Protein AF-A0A8T3XP63-F1 (afdb_monomer)

pLDDT: mean 72.78, std 18.14, range [30.72, 94.31]

Mean predicted aligned error: 15.35 Å

Foldseek 3Di:
DDDPPQDLVNLLVVLLVCLLVVVLVVSVVSLVVSVVVCVVDPDPPVCPLSNVLSVLLNVLVVLLVVLVVCLVVVVLVVNVVSLVVSVVSLVVSVVSDPRPVSNVVSVVSSVLSVLSSQLVVLVVQLVVLLVVLVVCLVVLVLVVSVVSLVPRNVVSLVSNVVSDDPVVNVVSVVVSVVSVVSSVVSVVVVVVVVVVVVVVVVVCVVVVVVVVVDDDDDDDDPPDDDPDDPPLVVVLVVCVVVVVVVVSVVSVVVVVVVVD

Structure (mmCIF, N/CA/C/O backbone):
data_AF-A0A8T3XP63-F1
#
_entry.id   AF-A0A8T3XP63-F1
#
loop_
_atom_site.group_PDB
_atom_site.id
_atom_site.type_symbol
_atom_site.label_atom_id
_atom_site.label_alt_id
_atom_site.label_comp_id
_atom_site.label_asym_id
_atom_site.label_entity_id
_atom_site.label_seq_id
_atom_site.pdbx_PDB_ins_code
_atom_site.Cartn_x
_atom_site.Cartn_y
_atom_site.Cartn_z
_atom_site.occupancy
_atom_site.B_iso_or_equiv
_atom_site.auth_seq_id
_atom_site.auth_comp_id
_atom_site.auth_asym_id
_atom_site.auth_atom_id
_atom_site.pdbx_PDB_model_num
ATOM 1 N N . MET A 1 1 ? 21.736 17.088 -28.139 1.00 46.00 1 MET A N 1
ATOM 2 C CA . MET A 1 1 ? 21.192 16.693 -29.455 1.00 46.00 1 MET A CA 1
ATOM 3 C C . MET A 1 1 ? 21.858 15.379 -29.808 1.00 46.00 1 MET A C 1
ATOM 5 O O . MET A 1 1 ? 23.069 15.313 -29.649 1.00 46.00 1 MET A O 1
ATOM 9 N N . LEU A 1 2 ? 21.089 14.341 -30.143 1.00 48.47 2 LEU A N 1
ATOM 10 C CA . LEU A 1 2 ? 21.651 13.072 -30.616 1.00 48.47 2 LEU A CA 1
ATOM 11 C C . LEU A 1 2 ? 22.091 13.266 -32.066 1.00 48.47 2 LEU A C 1
ATOM 13 O O . LEU A 1 2 ? 21.352 13.875 -32.838 1.00 48.47 2 LEU A O 1
ATOM 17 N N . ASP A 1 3 ? 23.301 12.822 -32.382 1.00 44.38 3 ASP A N 1
ATOM 18 C CA . ASP A 1 3 ? 23.859 12.870 -33.730 1.00 44.38 3 ASP A CA 1
ATOM 19 C C . ASP A 1 3 ? 23.027 11.946 -34.635 1.00 44.38 3 ASP A C 1
ATOM 21 O O . ASP A 1 3 ? 22.687 10.833 -34.229 1.00 44.38 3 ASP A O 1
ATOM 25 N N . GLU A 1 4 ? 22.669 12.382 -35.846 1.00 48.19 4 GLU A N 1
ATOM 26 C CA . GLU A 1 4 ? 21.793 11.621 -36.763 1.00 48.19 4 GLU A CA 1
ATOM 27 C C . GLU A 1 4 ? 22.414 10.283 -37.223 1.00 48.19 4 GLU A C 1
ATOM 29 O O . GLU A 1 4 ? 21.751 9.480 -37.878 1.00 48.19 4 GLU A O 1
ATOM 34 N N . ASN A 1 5 ? 23.665 10.022 -36.829 1.00 50.56 5 ASN A N 1
ATOM 35 C CA . ASN A 1 5 ? 24.433 8.818 -37.127 1.00 50.56 5 ASN A CA 1
ATOM 36 C C . ASN A 1 5 ? 24.503 7.789 -35.984 1.00 50.56 5 ASN A C 1
ATOM 38 O O . ASN A 1 5 ? 25.091 6.730 -36.193 1.00 50.56 5 ASN A O 1
ATOM 42 N N . THR A 1 6 ? 23.950 8.051 -34.789 1.00 60.25 6 THR A N 1
ATOM 43 C CA . THR A 1 6 ? 23.962 7.034 -33.720 1.00 60.25 6 THR A CA 1
ATOM 44 C C . THR A 1 6 ? 23.037 5.877 -34.096 1.00 60.25 6 THR A C 1
ATOM 46 O O . THR A 1 6 ? 21.825 6.047 -34.243 1.00 60.25 6 THR A O 1
ATOM 49 N N . SER A 1 7 ? 23.607 4.686 -34.256 1.00 74.38 7 SER A N 1
ATOM 50 C CA . SER A 1 7 ? 22.852 3.497 -34.643 1.00 74.38 7 SER A CA 1
ATOM 51 C C . SER A 1 7 ? 21.892 3.063 -33.526 1.00 74.38 7 SER A C 1
ATOM 53 O O . SER A 1 7 ? 22.153 3.249 -32.336 1.00 74.38 7 SER A O 1
ATOM 55 N N . VAL A 1 8 ? 20.774 2.426 -33.893 1.00 74.50 8 VAL A N 1
ATOM 56 C CA . VAL A 1 8 ? 19.809 1.841 -32.934 1.00 74.50 8 VAL A CA 1
ATOM 57 C C . VAL A 1 8 ? 20.505 0.914 -31.937 1.00 74.50 8 VAL A C 1
ATOM 59 O O . VAL A 1 8 ? 20.138 0.876 -30.765 1.00 74.50 8 VAL A O 1
ATOM 62 N N . ASN A 1 9 ? 21.544 0.219 -32.396 1.00 77.62 9 ASN A N 1
ATOM 63 C CA . ASN A 1 9 ? 22.350 -0.693 -31.597 1.00 77.62 9 ASN A CA 1
ATOM 64 C C . ASN A 1 9 ? 23.097 0.053 -30.483 1.00 77.62 9 ASN A C 1
ATOM 66 O O . ASN A 1 9 ? 23.028 -0.348 -29.324 1.00 77.62 9 ASN A O 1
ATOM 70 N N . GLU A 1 10 ? 23.752 1.171 -30.806 1.00 81.94 10 GLU A N 1
ATOM 71 C CA . GLU A 1 10 ? 24.454 2.005 -29.822 1.00 81.94 10 GLU A CA 1
ATOM 72 C C . GLU A 1 10 ? 23.487 2.594 -28.792 1.00 81.94 10 GLU A C 1
ATOM 74 O O . GLU A 1 10 ? 23.786 2.604 -27.599 1.00 81.94 10 GLU A O 1
ATOM 79 N N . LEU A 1 11 ? 22.295 3.017 -29.223 1.00 83.56 11 LEU A N 1
ATOM 80 C CA . LEU A 1 11 ? 21.261 3.530 -28.319 1.00 83.56 11 LEU A CA 1
ATOM 81 C C . LEU A 1 11 ? 20.690 2.439 -27.410 1.00 83.56 11 LEU A C 1
ATOM 83 O O . LEU A 1 11 ? 20.452 2.684 -26.224 1.00 83.56 11 LEU A O 1
ATOM 87 N N . LEU A 1 12 ? 20.487 1.228 -27.931 1.00 83.94 12 LEU A N 1
ATOM 88 C CA . LEU A 1 12 ? 20.016 0.094 -27.142 1.00 83.94 12 LEU A CA 1
ATOM 89 C C . LEU A 1 12 ? 21.066 -0.347 -26.111 1.00 83.94 12 LEU A C 1
ATOM 91 O O . LEU A 1 12 ? 20.728 -0.606 -24.956 1.00 83.94 12 LEU A O 1
ATOM 95 N N . MET A 1 13 ? 22.346 -0.359 -26.487 1.00 85.69 13 MET A N 1
ATOM 96 C CA . MET A 1 13 ? 23.447 -0.629 -25.558 1.00 85.69 13 MET A CA 1
ATOM 97 C C . MET A 1 13 ? 23.569 0.454 -24.481 1.00 85.69 13 MET A C 1
ATOM 99 O O . MET A 1 13 ? 23.636 0.138 -23.292 1.00 85.69 13 MET A O 1
ATOM 103 N N . LEU A 1 14 ? 23.552 1.731 -24.877 1.00 87.25 14 LEU A N 1
ATOM 104 C CA . LEU A 1 14 ? 23.626 2.867 -23.956 1.00 87.25 14 LEU A CA 1
ATOM 105 C C . LEU A 1 14 ? 22.470 2.835 -22.948 1.00 87.25 14 LEU A C 1
ATOM 107 O O . LEU A 1 14 ? 22.689 2.933 -21.742 1.00 87.25 14 LEU A O 1
ATOM 111 N N . SER A 1 15 ? 21.240 2.663 -23.433 1.00 85.94 15 SER A N 1
ATOM 112 C CA . SER A 1 15 ? 20.048 2.613 -22.584 1.00 85.94 15 SER A CA 1
ATOM 113 C C . SER A 1 15 ? 20.050 1.406 -21.646 1.00 85.94 15 SER A C 1
ATOM 115 O O . SER A 1 15 ? 19.691 1.550 -20.478 1.00 85.94 15 SER A O 1
ATOM 117 N N . THR A 1 16 ? 20.546 0.252 -22.093 1.00 83.94 16 THR A N 1
ATOM 118 C CA . THR A 1 16 ? 20.723 -0.929 -21.236 1.00 83.94 16 THR A CA 1
ATOM 119 C C . THR A 1 16 ? 21.718 -0.666 -20.103 1.00 83.94 16 THR A C 1
ATOM 121 O O . THR A 1 16 ? 21.430 -0.997 -18.953 1.00 83.94 16 THR A O 1
ATOM 124 N N . ASN A 1 17 ? 22.849 -0.013 -20.383 1.00 86.25 17 ASN A N 1
ATOM 125 C CA . ASN A 1 17 ? 23.819 0.361 -19.348 1.00 86.25 17 ASN A CA 1
ATOM 126 C C . ASN A 1 17 ? 23.221 1.359 -18.345 1.00 86.25 17 ASN A C 1
ATOM 128 O O . ASN A 1 17 ? 23.393 1.206 -17.138 1.00 86.25 17 ASN A O 1
ATOM 132 N N . LEU A 1 18 ? 22.438 2.333 -18.821 1.00 89.69 18 LEU A N 1
ATOM 133 C CA . LEU A 1 18 ? 21.724 3.263 -17.942 1.00 89.69 18 LEU A CA 1
ATOM 134 C C . LEU A 1 18 ? 20.748 2.532 -17.003 1.00 89.69 18 LEU A C 1
ATOM 136 O O . LEU A 1 18 ? 20.680 2.878 -15.824 1.00 89.69 18 LEU A O 1
ATOM 140 N N . ILE A 1 19 ? 20.042 1.497 -17.477 1.00 86.62 19 ILE A N 1
ATOM 141 C CA . ILE A 1 19 ? 19.203 0.636 -16.622 1.00 86.62 19 ILE A CA 1
ATOM 142 C C . ILE A 1 19 ? 20.045 -0.096 -15.572 1.00 86.62 19 ILE A C 1
ATOM 144 O O . ILE A 1 19 ? 19.672 -0.113 -14.396 1.00 86.62 19 ILE A O 1
ATOM 148 N N . GLN A 1 20 ? 21.177 -0.684 -15.971 1.00 82.81 20 GLN A N 1
ATOM 149 C CA . GLN A 1 20 ? 22.079 -1.383 -15.049 1.00 82.81 20 GLN A CA 1
ATOM 150 C C . GLN A 1 20 ? 22.608 -0.459 -13.950 1.00 82.81 20 GLN A C 1
ATOM 152 O O . GLN A 1 20 ? 22.758 -0.891 -12.807 1.00 82.81 20 GLN A O 1
ATOM 157 N N . ASP A 1 21 ? 22.823 0.815 -14.271 1.00 85.62 21 ASP A N 1
ATOM 158 C CA . ASP A 1 21 ? 23.273 1.840 -13.333 1.00 85.62 21 ASP A CA 1
ATOM 159 C C . ASP A 1 21 ? 22.157 2.556 -12.570 1.00 85.62 21 ASP A C 1
ATOM 161 O O . ASP A 1 21 ? 22.441 3.453 -11.779 1.00 85.62 21 ASP A O 1
ATOM 165 N N . ALA A 1 22 ? 20.908 2.117 -12.732 1.00 83.62 22 ALA A N 1
ATOM 166 C CA . ALA A 1 22 ? 19.721 2.715 -12.125 1.00 83.62 22 ALA A CA 1
ATOM 167 C C . ALA A 1 22 ? 19.443 4.178 -12.535 1.00 83.62 22 ALA A C 1
ATOM 169 O O . ALA A 1 22 ? 18.739 4.909 -11.839 1.00 83.62 22 ALA A O 1
ATOM 170 N N . ASN A 1 23 ? 19.931 4.595 -13.706 1.00 88.81 23 ASN A N 1
ATOM 171 C CA . ASN A 1 23 ? 19.661 5.898 -14.317 1.00 88.81 23 ASN A CA 1
ATOM 172 C C . ASN A 1 23 ? 18.381 5.849 -15.177 1.00 88.81 23 ASN A C 1
ATOM 174 O O . ASN A 1 23 ? 18.411 6.077 -16.388 1.00 88.81 23 ASN A O 1
ATOM 178 N N . PHE A 1 24 ? 17.245 5.525 -14.551 1.00 86.81 24 PHE A N 1
ATOM 179 C CA . PHE A 1 24 ? 15.984 5.224 -15.248 1.00 86.81 24 PHE A CA 1
ATOM 180 C C . PHE A 1 24 ? 15.383 6.395 -16.020 1.00 86.81 24 PHE A C 1
ATOM 182 O O . PHE A 1 24 ? 14.845 6.181 -17.102 1.00 86.81 24 PHE A O 1
ATOM 189 N N . ASP A 1 25 ? 15.494 7.622 -15.514 1.00 84.88 25 ASP A N 1
ATOM 190 C CA . ASP A 1 25 ? 14.965 8.804 -16.205 1.00 84.88 25 ASP A CA 1
ATOM 191 C C . ASP A 1 25 ? 15.698 9.079 -17.516 1.00 84.88 25 ASP A C 1
ATOM 193 O O . ASP A 1 25 ? 15.084 9.399 -18.535 1.00 84.88 25 ASP A O 1
ATOM 197 N N . GLU A 1 26 ? 17.020 8.919 -17.504 1.00 86.25 26 GLU A N 1
ATOM 198 C CA . GLU A 1 26 ? 17.834 9.077 -18.702 1.00 86.25 26 GLU A CA 1
ATOM 199 C C . GLU A 1 26 ? 17.580 7.906 -19.659 1.00 86.25 26 GLU A C 1
ATOM 201 O O . GLU A 1 26 ? 17.356 8.125 -20.847 1.00 86.25 26 GLU A O 1
ATOM 206 N N . ALA A 1 27 ? 17.467 6.677 -19.143 1.00 87.81 27 ALA A N 1
ATOM 207 C CA . ALA A 1 27 ? 17.067 5.519 -19.938 1.00 87.81 27 ALA A CA 1
ATOM 208 C C . ALA A 1 27 ? 15.679 5.703 -20.586 1.00 87.81 27 ALA A C 1
ATOM 210 O O . ALA A 1 27 ? 15.507 5.359 -21.753 1.00 87.81 27 ALA A O 1
ATOM 211 N N . LEU A 1 28 ? 14.702 6.290 -19.888 1.00 87.31 28 LEU A N 1
ATOM 212 C CA . LEU A 1 28 ? 13.355 6.573 -20.400 1.00 87.31 28 LEU A CA 1
ATOM 213 C C . LEU A 1 28 ? 13.366 7.586 -21.556 1.00 87.31 28 LEU A C 1
ATOM 215 O O . LEU A 1 28 ? 12.541 7.490 -22.465 1.00 87.31 28 LEU A O 1
ATOM 219 N N . ARG A 1 29 ? 14.305 8.539 -21.580 1.00 86.00 29 ARG A N 1
ATOM 220 C CA . ARG A 1 29 ? 14.431 9.489 -22.702 1.00 86.00 29 ARG A CA 1
ATOM 221 C C . ARG A 1 29 ? 14.770 8.787 -24.013 1.00 86.00 29 ARG A C 1
ATOM 223 O O . ARG A 1 29 ? 14.228 9.155 -25.055 1.00 86.00 29 ARG A O 1
ATOM 230 N N . TYR A 1 30 ? 15.608 7.753 -23.956 1.00 84.44 30 TYR A N 1
ATOM 231 C CA . TYR A 1 30 ? 15.949 6.935 -25.121 1.00 84.44 30 TYR A CA 1
ATOM 232 C C . TYR A 1 30 ? 14.806 6.009 -25.553 1.00 84.44 30 TYR A C 1
ATOM 234 O O . TYR A 1 30 ? 14.716 5.670 -26.733 1.00 84.44 30 TYR A O 1
ATOM 242 N N . TYR A 1 31 ? 13.886 5.667 -24.645 1.00 83.75 31 TYR A N 1
ATOM 243 C CA . TYR A 1 31 ? 12.834 4.675 -24.890 1.00 83.75 31 TYR A CA 1
ATOM 244 C C . TYR A 1 31 ? 11.930 5.076 -26.050 1.00 83.75 31 TYR A C 1
ATOM 246 O O . TYR A 1 31 ? 11.740 4.308 -26.990 1.00 83.75 31 TYR A O 1
ATOM 254 N N . TYR A 1 32 ? 11.443 6.317 -26.036 1.00 79.31 32 TYR A N 1
ATOM 255 C CA . TYR A 1 32 ? 10.569 6.833 -27.089 1.00 79.31 32 TYR A CA 1
ATOM 256 C C . TYR A 1 32 ? 11.251 6.897 -28.455 1.00 79.31 32 TYR A C 1
ATOM 258 O O . TYR A 1 32 ? 10.595 6.724 -29.483 1.00 79.31 32 TYR A O 1
ATOM 266 N N . TYR A 1 33 ? 12.557 7.170 -28.478 1.00 79.44 33 TYR A N 1
ATOM 267 C CA . TYR A 1 33 ? 13.322 7.196 -29.717 1.00 79.44 33 TYR A CA 1
ATOM 268 C C . TYR A 1 33 ? 13.481 5.778 -30.271 1.00 79.44 33 TYR A C 1
ATOM 270 O O . TYR A 1 33 ? 13.105 5.525 -31.413 1.00 79.44 33 TYR A O 1
ATOM 278 N N . ILE A 1 34 ? 13.944 4.840 -29.440 1.00 82.06 34 ILE A N 1
ATOM 279 C CA . ILE A 1 34 ? 14.140 3.437 -29.822 1.00 82.06 34 ILE A CA 1
ATOM 280 C C . ILE A 1 34 ? 12.812 2.812 -30.265 1.00 82.06 34 ILE A C 1
ATOM 282 O O . ILE A 1 34 ? 12.775 2.155 -31.300 1.00 82.06 34 ILE A O 1
ATOM 286 N N . GLN A 1 35 ? 11.707 3.070 -29.556 1.00 80.12 35 GLN A N 1
ATOM 287 C CA . GLN A 1 35 ? 10.378 2.575 -29.923 1.00 80.12 35 GLN A CA 1
ATOM 288 C C . GLN A 1 35 ? 9.949 3.058 -31.317 1.00 80.12 35 GLN A C 1
ATOM 290 O O . GLN A 1 35 ? 9.567 2.247 -32.155 1.00 80.12 35 GLN A O 1
ATOM 295 N N . LYS A 1 36 ? 10.060 4.363 -31.600 1.00 76.88 36 LYS A N 1
ATOM 296 C CA . LYS A 1 36 ? 9.703 4.916 -32.919 1.00 76.88 36 LYS A CA 1
ATOM 297 C C . LYS A 1 36 ? 10.545 4.342 -34.050 1.00 76.88 36 LYS A C 1
ATOM 299 O O . LYS A 1 36 ? 10.066 4.254 -35.180 1.00 76.88 36 LYS A O 1
ATOM 304 N N . VAL A 1 37 ? 11.807 4.013 -33.776 1.00 74.50 37 VAL A N 1
ATOM 305 C CA . VAL A 1 37 ? 12.667 3.382 -34.775 1.00 74.50 37 VAL A CA 1
ATOM 306 C C . VAL A 1 37 ? 12.301 1.910 -34.950 1.00 74.50 37 VAL A C 1
ATOM 308 O O . VAL A 1 37 ? 12.192 1.477 -36.090 1.00 74.50 37 VAL A O 1
ATOM 311 N N . ALA A 1 38 ? 12.019 1.180 -33.869 1.00 72.38 38 ALA A N 1
ATOM 312 C CA . ALA A 1 38 ? 11.561 -0.213 -33.899 1.00 72.38 38 ALA A CA 1
ATOM 313 C C . ALA A 1 38 ? 10.222 -0.399 -34.638 1.00 72.38 38 ALA A C 1
ATOM 315 O O . ALA A 1 38 ? 9.991 -1.420 -35.276 1.00 72.38 38 ALA A O 1
ATOM 316 N N . GLU A 1 39 ? 9.335 0.598 -34.575 1.00 72.75 39 GLU A N 1
ATOM 317 C CA . GLU A 1 39 ? 8.069 0.608 -35.321 1.00 72.75 39 GLU A CA 1
ATOM 318 C C . GLU A 1 39 ? 8.274 0.774 -36.837 1.00 72.75 39 GLU A C 1
ATOM 320 O O . GLU A 1 39 ? 7.437 0.339 -37.626 1.00 72.75 39 GLU A O 1
ATOM 325 N N . LYS A 1 40 ? 9.371 1.419 -37.256 1.00 75.19 40 LYS A N 1
ATOM 326 C CA . LYS A 1 40 ? 9.671 1.713 -38.669 1.00 75.19 40 LYS A CA 1
ATOM 327 C C . LYS A 1 40 ? 10.652 0.730 -39.297 1.00 75.19 40 LYS A C 1
ATOM 329 O O . LYS A 1 40 ? 10.558 0.456 -40.488 1.00 75.19 40 LYS A O 1
ATOM 334 N N . ASN A 1 41 ? 11.589 0.231 -38.501 1.00 72.31 41 ASN A N 1
ATOM 335 C CA . ASN A 1 41 ? 12.657 -0.669 -38.895 1.00 72.31 41 ASN A CA 1
ATOM 336 C C . ASN A 1 41 ? 12.601 -1.893 -37.983 1.00 72.31 41 ASN A C 1
ATOM 338 O O . ASN A 1 41 ? 12.542 -1.747 -36.764 1.00 72.31 41 ASN A O 1
ATOM 342 N N . ALA A 1 42 ? 12.659 -3.092 -38.561 1.00 71.94 42 ALA A N 1
ATOM 343 C CA . ALA A 1 42 ? 12.760 -4.306 -37.762 1.00 71.94 42 ALA A CA 1
ATOM 344 C C . ALA A 1 42 ? 14.023 -4.244 -36.886 1.00 71.94 42 ALA A C 1
ATOM 346 O O . ALA A 1 42 ? 15.112 -3.945 -37.382 1.00 71.94 42 ALA A O 1
ATOM 347 N N . ILE A 1 43 ? 13.873 -4.518 -35.589 1.00 77.62 43 ILE A N 1
ATOM 348 C CA . ILE A 1 43 ? 15.027 -4.704 -34.709 1.00 77.62 43 ILE A CA 1
ATOM 349 C C . ILE A 1 43 ? 15.766 -5.970 -35.166 1.00 77.62 43 ILE A C 1
ATOM 351 O O . ILE A 1 43 ? 15.104 -6.987 -35.388 1.00 77.62 43 ILE A O 1
ATOM 355 N N . PRO A 1 44 ? 17.103 -5.924 -35.317 1.00 78.88 44 PRO A N 1
ATOM 356 C CA . PRO A 1 44 ? 17.899 -7.104 -35.633 1.00 78.88 44 PRO A CA 1
ATOM 357 C C . PRO A 1 44 ? 17.595 -8.268 -34.681 1.00 78.88 44 PRO A C 1
ATOM 359 O O . PRO A 1 44 ? 17.438 -8.064 -33.477 1.00 78.88 44 PRO A O 1
ATOM 362 N N . GLU A 1 45 ? 17.484 -9.484 -35.217 1.00 81.00 45 GLU A N 1
ATOM 363 C CA . GLU A 1 45 ? 17.030 -10.665 -34.466 1.00 81.00 45 GLU A CA 1
ATOM 364 C C . GLU A 1 45 ? 17.907 -10.960 -33.236 1.00 81.00 45 GLU A C 1
ATOM 366 O O . GLU A 1 45 ? 17.404 -11.332 -32.176 1.00 81.00 45 GLU A O 1
ATOM 371 N N . ASP A 1 46 ? 19.206 -10.681 -33.340 1.00 81.12 46 ASP A N 1
ATOM 372 C CA . ASP A 1 46 ? 20.206 -10.798 -32.276 1.00 81.12 46 ASP A CA 1
ATOM 373 C C . ASP A 1 46 ? 20.020 -9.790 -31.125 1.00 81.12 46 ASP A C 1
ATOM 375 O O . ASP A 1 46 ? 20.543 -9.998 -30.028 1.00 81.12 46 ASP A O 1
ATOM 379 N N . LEU A 1 47 ? 19.243 -8.724 -31.335 1.00 78.38 47 LEU A N 1
ATOM 380 C CA . LEU A 1 47 ? 19.004 -7.656 -30.359 1.00 78.38 47 LEU A CA 1
ATOM 381 C C . LEU A 1 47 ? 17.593 -7.656 -29.762 1.00 78.38 47 LEU A C 1
ATOM 383 O O . LEU A 1 47 ? 17.334 -6.893 -28.826 1.00 78.38 47 LEU A O 1
ATOM 387 N N . ILE A 1 48 ? 16.693 -8.520 -30.242 1.00 82.44 48 ILE A N 1
ATOM 388 C CA . ILE A 1 48 ? 15.298 -8.587 -29.774 1.00 82.44 48 ILE A CA 1
ATOM 389 C C . ILE A 1 48 ? 15.238 -8.772 -28.256 1.00 82.44 48 ILE A C 1
ATOM 391 O O . ILE A 1 48 ? 14.551 -8.018 -27.571 1.00 82.44 48 ILE A O 1
ATOM 395 N N . GLN A 1 49 ? 16.012 -9.712 -27.710 1.00 81.12 49 GLN A N 1
ATOM 396 C CA . GLN A 1 49 ? 15.997 -9.996 -26.275 1.00 81.12 49 GLN A CA 1
ATOM 397 C C . GLN A 1 49 ? 16.450 -8.789 -25.434 1.00 81.12 49 GLN A C 1
ATOM 399 O O . GLN A 1 49 ? 15.873 -8.514 -24.382 1.00 81.12 49 GLN A O 1
ATOM 404 N N . PHE A 1 50 ? 17.460 -8.042 -25.892 1.00 78.88 50 PHE A N 1
ATOM 405 C CA . PHE A 1 50 ? 17.922 -6.825 -25.215 1.00 78.88 50 PHE A CA 1
ATOM 406 C C . PHE A 1 50 ? 16.856 -5.730 -25.246 1.00 78.88 50 PHE A C 1
ATOM 408 O O . PHE A 1 50 ? 16.604 -5.089 -24.225 1.00 78.88 50 PHE A O 1
ATOM 415 N N . TYR A 1 51 ? 16.192 -5.556 -26.390 1.00 83.00 51 TYR A N 1
ATOM 416 C CA . TYR A 1 51 ? 15.100 -4.603 -26.543 1.00 83.00 51 TYR A CA 1
ATOM 417 C C . TYR A 1 51 ? 13.892 -4.940 -25.666 1.00 83.00 51 TYR A C 1
ATOM 419 O O . TYR A 1 51 ? 13.380 -4.056 -24.981 1.00 83.00 51 TYR A O 1
ATOM 427 N N . GLU A 1 52 ? 13.456 -6.200 -25.637 1.00 84.88 52 GLU A N 1
ATOM 428 C CA . GLU A 1 52 ? 12.341 -6.640 -24.793 1.00 84.88 52 GLU A CA 1
ATOM 429 C C . GLU A 1 52 ? 12.642 -6.420 -23.309 1.00 84.88 52 GLU A C 1
ATOM 431 O O . GLU A 1 52 ? 11.849 -5.807 -22.597 1.00 84.88 52 GLU A O 1
ATOM 436 N N . ASN A 1 53 ? 13.831 -6.823 -22.861 1.00 84.25 53 ASN A N 1
ATOM 437 C CA . ASN A 1 53 ? 14.290 -6.617 -21.490 1.00 84.25 53 ASN A CA 1
ATOM 438 C C . ASN A 1 53 ? 14.330 -5.134 -21.094 1.00 84.25 53 ASN A C 1
ATOM 440 O O . ASN A 1 53 ? 13.935 -4.761 -19.984 1.00 84.25 53 ASN A O 1
ATOM 444 N N . TYR A 1 54 ? 14.819 -4.283 -21.995 1.00 86.31 54 TYR A N 1
ATOM 445 C CA . TYR A 1 54 ? 14.846 -2.840 -21.806 1.00 86.31 54 TYR A CA 1
ATOM 446 C C . TYR A 1 54 ? 13.429 -2.255 -21.720 1.00 86.31 54 TYR A C 1
ATOM 448 O O . TYR A 1 54 ? 13.114 -1.555 -20.754 1.00 86.31 54 TYR A O 1
ATOM 456 N N . ARG A 1 55 ? 12.559 -2.589 -22.682 1.00 87.12 55 ARG A N 1
ATOM 457 C CA . ARG A 1 55 ? 11.153 -2.162 -22.715 1.00 87.12 55 ARG A CA 1
ATOM 458 C C . ARG A 1 55 ? 10.440 -2.531 -21.420 1.00 87.12 55 ARG A C 1
ATOM 460 O O . ARG A 1 55 ? 9.847 -1.662 -20.786 1.00 87.12 55 ARG A O 1
ATOM 467 N N . ASP A 1 56 ? 10.528 -3.789 -21.007 1.00 88.25 56 ASP A N 1
ATOM 468 C CA . ASP A 1 56 ? 9.818 -4.296 -19.834 1.00 88.25 56 ASP A CA 1
ATOM 469 C C . ASP A 1 56 ? 10.339 -3.641 -18.536 1.00 88.25 56 ASP A C 1
ATOM 471 O O . ASP A 1 56 ? 9.555 -3.300 -17.646 1.00 88.25 56 ASP A O 1
ATOM 475 N N . SER A 1 57 ? 11.647 -3.353 -18.456 1.00 88.38 57 SER A N 1
ATOM 476 C CA . SER A 1 57 ? 12.240 -2.591 -17.344 1.00 88.38 57 SER A CA 1
ATOM 477 C C . SER A 1 57 ? 11.692 -1.161 -17.265 1.00 88.38 57 SER A C 1
ATOM 479 O O . SER A 1 57 ? 11.360 -0.682 -16.179 1.00 88.38 57 SER A O 1
ATOM 481 N N . ILE A 1 58 ? 11.558 -0.478 -18.407 1.00 89.75 58 ILE A N 1
ATOM 482 C CA . ILE A 1 58 ? 10.992 0.876 -18.481 1.00 89.75 58 ILE A CA 1
ATOM 483 C C . ILE A 1 58 ? 9.496 0.882 -18.137 1.00 89.75 58 ILE A C 1
ATOM 485 O O . ILE A 1 58 ? 9.039 1.765 -17.410 1.00 89.75 58 ILE A O 1
ATOM 489 N N . VAL A 1 59 ? 8.732 -0.110 -18.599 1.00 90.00 59 VAL A N 1
ATOM 490 C CA . VAL A 1 59 ? 7.302 -0.246 -18.272 1.00 90.00 59 VAL A CA 1
ATOM 491 C C . VAL A 1 59 ? 7.095 -0.398 -16.764 1.00 90.00 59 VAL A C 1
ATOM 493 O O . VAL A 1 59 ? 6.252 0.291 -16.186 1.00 90.00 59 VAL A O 1
ATOM 496 N N . LEU A 1 60 ? 7.891 -1.242 -16.102 1.00 90.56 60 LEU A N 1
ATOM 497 C CA . LEU A 1 60 ? 7.845 -1.371 -14.645 1.00 90.56 60 LEU A CA 1
ATOM 498 C C . LEU A 1 60 ? 8.221 -0.068 -13.933 1.00 90.56 60 LEU A C 1
ATOM 500 O O . LEU A 1 60 ? 7.584 0.293 -12.940 1.00 90.56 60 LEU A O 1
ATOM 504 N N . TYR A 1 61 ? 9.232 0.650 -14.431 1.00 91.12 61 TYR A N 1
ATOM 505 C CA . TYR A 1 61 ? 9.633 1.943 -13.876 1.00 91.12 61 TYR A CA 1
ATOM 506 C C . TYR A 1 61 ? 8.476 2.946 -13.916 1.00 91.12 61 TYR A C 1
ATOM 508 O O . TYR A 1 61 ? 8.125 3.529 -12.889 1.00 91.12 61 TYR A O 1
ATOM 516 N N . LEU A 1 62 ? 7.820 3.078 -15.070 1.00 90.62 62 LEU A N 1
ATOM 517 C CA . LEU A 1 62 ? 6.650 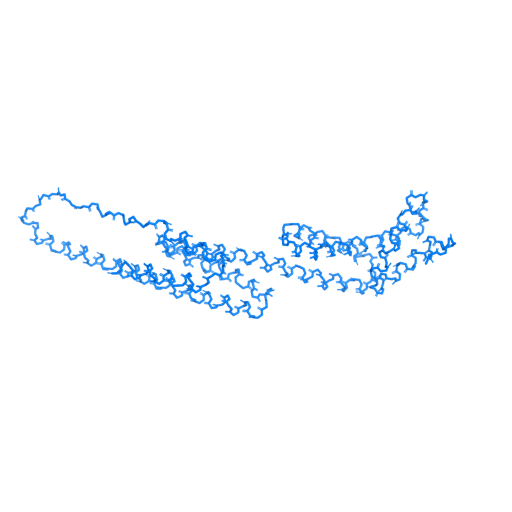3.939 -15.235 1.00 90.62 62 LEU A CA 1
ATOM 518 C C . LEU A 1 62 ? 5.502 3.536 -14.305 1.00 90.62 62 LEU A C 1
ATOM 520 O O . LEU A 1 62 ? 4.903 4.405 -13.678 1.00 90.62 62 LEU A O 1
ATOM 524 N N . ALA A 1 63 ? 5.235 2.238 -14.142 1.00 91.44 63 ALA A N 1
ATOM 525 C CA . ALA A 1 63 ? 4.198 1.766 -13.226 1.00 91.44 63 ALA A CA 1
ATOM 526 C C . ALA A 1 63 ? 4.474 2.162 -11.762 1.00 91.44 63 ALA A C 1
ATOM 528 O O . ALA A 1 63 ? 3.544 2.525 -11.035 1.00 91.44 63 ALA A O 1
ATOM 529 N N . ILE A 1 64 ? 5.739 2.151 -11.321 1.00 91.31 64 ILE A N 1
ATOM 530 C CA . ILE A 1 64 ? 6.122 2.677 -10.001 1.00 91.31 64 ILE A CA 1
ATOM 531 C C . ILE A 1 64 ? 5.862 4.185 -9.909 1.00 91.31 64 ILE A C 1
ATOM 533 O O . ILE A 1 64 ? 5.287 4.639 -8.917 1.00 91.31 64 ILE A O 1
ATOM 537 N N . GLN A 1 65 ? 6.236 4.959 -10.930 1.00 91.75 65 GLN A N 1
ATOM 538 C CA . GLN A 1 65 ? 5.983 6.405 -10.951 1.00 91.75 65 GLN A CA 1
ATOM 539 C C . GLN A 1 65 ? 4.483 6.723 -10.907 1.00 91.75 65 GLN A C 1
ATOM 541 O O . GLN A 1 65 ? 4.044 7.581 -10.139 1.00 91.75 65 GLN A O 1
ATOM 546 N N . GLU A 1 66 ? 3.668 5.979 -11.655 1.00 91.44 66 GLU A N 1
ATOM 547 C CA . GLU A 1 66 ? 2.210 6.077 -11.599 1.00 91.44 66 GLU A CA 1
ATOM 548 C C . GLU A 1 66 ? 1.682 5.800 -10.188 1.00 91.44 66 GLU A C 1
ATOM 550 O O . GLU A 1 66 ? 0.837 6.547 -9.697 1.00 91.44 66 GLU A O 1
ATOM 555 N N . CYS A 1 67 ? 2.208 4.790 -9.489 1.00 92.69 67 CYS A N 1
ATOM 556 C CA . CYS A 1 67 ? 1.810 4.508 -8.110 1.00 92.69 67 CYS A CA 1
ATOM 557 C C . CYS A 1 67 ? 2.065 5.695 -7.169 1.00 92.69 67 CYS A C 1
ATOM 559 O O . CYS A 1 67 ? 1.211 5.988 -6.332 1.00 92.69 67 CYS A O 1
ATOM 561 N N . PHE A 1 68 ? 3.184 6.414 -7.313 1.00 89.88 68 PHE A N 1
ATOM 562 C CA . PHE A 1 68 ? 3.429 7.632 -6.529 1.00 89.88 68 PHE A CA 1
ATOM 563 C C . PHE A 1 68 ? 2.380 8.714 -6.810 1.00 89.88 68 PHE A C 1
ATOM 565 O O . PHE A 1 68 ? 1.858 9.330 -5.877 1.00 89.88 68 PHE A O 1
ATOM 572 N N . VAL A 1 69 ? 1.989 8.898 -8.073 1.00 89.19 69 VAL A N 1
ATOM 573 C CA . VAL A 1 69 ? 0.900 9.818 -8.439 1.00 89.19 69 VAL A CA 1
ATOM 574 C C . VAL A 1 69 ? -0.434 9.376 -7.823 1.00 89.19 69 VAL A C 1
ATOM 576 O O . VAL A 1 69 ? -1.156 10.205 -7.266 1.00 89.19 69 VAL A O 1
ATOM 579 N N . LEU A 1 70 ? -0.759 8.081 -7.869 1.00 89.50 70 LEU A N 1
ATOM 580 C CA . LEU A 1 70 ? -1.993 7.525 -7.297 1.00 89.50 70 LEU A CA 1
ATOM 581 C C . LEU A 1 70 ? -2.045 7.675 -5.771 1.00 89.50 70 LEU A C 1
ATOM 583 O O . LEU A 1 70 ? -3.107 7.966 -5.216 1.00 89.50 70 LEU A O 1
ATOM 587 N N . VAL A 1 71 ? -0.901 7.543 -5.092 1.00 84.25 71 VAL A N 1
ATOM 588 C CA . VAL A 1 71 ? -0.763 7.842 -3.660 1.00 84.25 71 VAL A CA 1
ATOM 589 C C . VAL A 1 71 ? -1.138 9.297 -3.374 1.00 84.25 71 VAL A C 1
ATOM 591 O O . VAL A 1 71 ? -1.936 9.548 -2.473 1.00 84.25 71 VAL A O 1
ATOM 594 N N . HIS A 1 72 ? -0.639 10.253 -4.165 1.00 84.94 72 HIS A N 1
ATOM 595 C CA . HIS A 1 72 ? -0.980 11.671 -4.002 1.00 84.94 72 HIS A CA 1
ATOM 596 C C . HIS A 1 72 ? -2.455 11.978 -4.282 1.00 84.94 72 HIS A C 1
ATOM 598 O O . HIS A 1 72 ? -3.041 12.827 -3.611 1.00 84.94 72 HIS A O 1
ATOM 604 N N . LYS A 1 73 ? -3.068 11.274 -5.238 1.00 85.75 73 LYS A N 1
ATOM 605 C CA . LYS A 1 73 ? -4.499 11.400 -5.557 1.00 85.75 73 LYS A CA 1
ATOM 606 C C . LYS A 1 73 ? -5.416 10.622 -4.611 1.00 85.75 73 LYS A C 1
ATOM 608 O O . LYS A 1 73 ? -6.631 10.785 -4.676 1.00 85.75 73 LYS A O 1
ATOM 613 N N . ASN A 1 74 ? -4.852 9.800 -3.723 1.00 83.56 74 ASN A N 1
ATOM 614 C CA . ASN A 1 74 ? -5.582 8.901 -2.830 1.00 83.56 74 ASN A CA 1
ATOM 615 C C . ASN A 1 74 ? -6.500 7.895 -3.572 1.00 83.56 74 ASN A C 1
ATOM 617 O O . ASN A 1 74 ? -7.548 7.492 -3.065 1.00 83.56 74 ASN A O 1
ATOM 621 N N . GLU A 1 75 ? -6.100 7.458 -4.770 1.00 89.25 75 GLU A N 1
ATOM 622 C CA . GLU A 1 75 ? -6.847 6.510 -5.612 1.00 89.25 75 GLU A CA 1
ATOM 623 C C . GLU A 1 75 ? -6.473 5.058 -5.258 1.00 89.25 75 GLU A C 1
ATOM 625 O O . GLU A 1 75 ? -5.732 4.383 -5.970 1.00 89.25 75 GLU A O 1
ATOM 630 N N . MET A 1 76 ? -6.951 4.577 -4.104 1.00 89.69 76 MET A N 1
ATOM 631 C CA . MET A 1 76 ? -6.502 3.302 -3.513 1.00 89.69 76 MET A CA 1
ATOM 632 C C . MET A 1 76 ? -6.841 2.051 -4.334 1.00 89.69 76 MET A C 1
ATOM 634 O O . MET A 1 76 ? -6.068 1.093 -4.299 1.00 89.69 76 MET A O 1
ATOM 638 N N . ASP A 1 77 ? -7.960 2.044 -5.060 1.00 92.25 77 ASP A N 1
ATOM 639 C CA . ASP A 1 77 ? -8.351 0.893 -5.885 1.00 92.25 77 ASP A CA 1
ATOM 640 C C . ASP A 1 77 ? -7.414 0.745 -7.094 1.00 92.25 77 ASP A C 1
ATOM 642 O O . ASP A 1 77 ? -6.860 -0.329 -7.319 1.00 92.25 77 ASP A O 1
ATOM 646 N N . LEU A 1 78 ? -7.122 1.852 -7.788 1.00 93.88 78 LEU A N 1
ATOM 647 C CA . LEU A 1 78 ? -6.150 1.879 -8.886 1.00 93.88 78 LEU A CA 1
ATOM 648 C C . LEU A 1 78 ? -4.729 1.578 -8.394 1.00 93.88 78 LEU A C 1
ATOM 650 O O . LEU A 1 78 ? -3.983 0.855 -9.052 1.00 93.88 78 LEU A O 1
ATOM 654 N N . LEU A 1 79 ? -4.353 2.089 -7.215 1.00 92.62 79 LEU A N 1
ATOM 655 C CA . LEU A 1 79 ? -3.055 1.785 -6.609 1.00 92.62 79 LEU A CA 1
ATOM 656 C C . LEU A 1 79 ? -2.901 0.280 -6.362 1.00 92.62 79 LEU A C 1
ATOM 658 O O . LEU A 1 79 ? -1.838 -0.275 -6.627 1.00 92.62 79 LEU A O 1
ATOM 662 N N . LYS A 1 80 ? -3.958 -0.392 -5.888 1.00 94.25 80 LYS A N 1
ATOM 663 C CA . LYS A 1 80 ? -3.955 -1.848 -5.708 1.00 94.25 80 LYS A CA 1
ATOM 664 C C . LYS A 1 80 ? -3.710 -2.565 -7.036 1.00 94.25 80 LYS A C 1
ATOM 666 O O . LYS A 1 80 ? -2.842 -3.428 -7.096 1.00 94.25 80 LYS A O 1
ATOM 671 N N . GLU A 1 81 ? -4.453 -2.210 -8.083 1.00 94.12 81 GLU A N 1
ATOM 672 C CA . GLU A 1 81 ? -4.314 -2.831 -9.407 1.00 94.12 81 GLU A CA 1
ATOM 673 C C . GLU A 1 81 ? -2.900 -2.661 -9.974 1.00 94.12 81 GLU A C 1
ATOM 675 O O . GLU A 1 81 ? -2.316 -3.614 -10.492 1.00 94.12 81 GLU A O 1
ATOM 680 N N . LYS A 1 82 ? -2.310 -1.471 -9.817 1.00 93.94 82 LYS A N 1
ATOM 681 C CA . LYS A 1 82 ? -0.942 -1.197 -10.271 1.00 93.94 82 LYS A CA 1
ATOM 682 C C . LYS A 1 82 ? 0.114 -1.943 -9.458 1.00 93.94 82 LYS A C 1
ATOM 684 O O . LYS A 1 82 ? 1.067 -2.451 -10.041 1.00 93.94 82 LYS A O 1
ATOM 689 N N . LEU 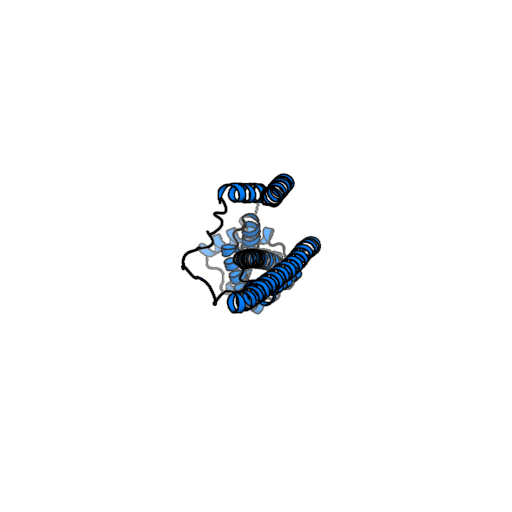A 1 83 ? -0.061 -2.069 -8.142 1.00 94.31 83 LEU A N 1
ATOM 690 C CA . LEU A 1 83 ? 0.819 -2.891 -7.306 1.00 94.31 83 LEU A CA 1
ATOM 691 C C . LEU A 1 83 ? 0.743 -4.375 -7.684 1.00 94.31 83 LEU A C 1
ATOM 693 O O . LEU A 1 83 ? 1.783 -5.025 -7.775 1.00 94.31 83 LEU A O 1
ATOM 697 N N . ASP A 1 84 ? -0.458 -4.896 -7.946 1.00 93.69 84 ASP A N 1
ATOM 698 C CA . ASP A 1 84 ? -0.645 -6.274 -8.406 1.00 93.69 84 ASP A CA 1
ATOM 699 C C . ASP A 1 84 ? 0.083 -6.491 -9.746 1.00 93.69 84 ASP A C 1
ATOM 701 O O . ASP A 1 84 ? 0.864 -7.435 -9.875 1.00 93.69 84 ASP A O 1
ATOM 705 N N . PHE A 1 85 ? -0.085 -5.574 -10.707 1.00 93.56 85 PHE A N 1
ATOM 706 C CA . PHE A 1 85 ? 0.652 -5.585 -11.977 1.00 93.56 85 PHE A CA 1
ATOM 707 C C . PHE A 1 85 ? 2.173 -5.621 -11.766 1.00 93.56 85 PHE A C 1
ATOM 709 O O . PHE A 1 85 ? 2.838 -6.524 -12.273 1.00 93.56 85 PHE A O 1
ATOM 716 N N . ILE A 1 86 ? 2.722 -4.699 -10.963 1.00 92.56 86 ILE A N 1
ATOM 717 C CA . ILE A 1 86 ? 4.164 -4.645 -10.675 1.00 92.56 86 ILE A CA 1
ATOM 718 C C . ILE A 1 86 ? 4.642 -5.968 -10.075 1.00 92.56 86 ILE A C 1
ATOM 720 O O . ILE A 1 86 ? 5.684 -6.476 -10.476 1.00 92.56 86 ILE A O 1
ATOM 724 N N . TYR A 1 87 ? 3.893 -6.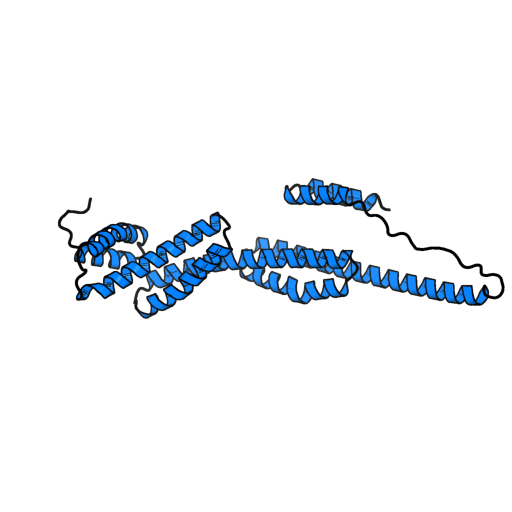549 -9.134 1.00 91.69 87 TYR A N 1
ATOM 725 C CA . TYR A 1 87 ? 4.262 -7.814 -8.501 1.00 91.69 87 TYR A CA 1
ATOM 726 C C . TYR A 1 87 ? 4.388 -8.963 -9.512 1.00 91.69 87 TYR A C 1
ATOM 728 O O . TYR A 1 87 ? 5.357 -9.728 -9.455 1.00 91.69 87 TYR A O 1
ATOM 736 N N . PHE A 1 88 ? 3.433 -9.077 -10.440 1.00 90.31 88 PHE A N 1
ATOM 737 C CA . PHE A 1 88 ? 3.455 -10.113 -11.473 1.00 90.31 88 PHE A CA 1
ATOM 738 C C . PHE A 1 88 ? 4.581 -9.890 -12.486 1.00 90.31 88 PHE A C 1
ATOM 740 O O . PHE A 1 88 ? 5.379 -10.802 -12.716 1.00 90.31 88 PHE A O 1
ATOM 747 N N . GLU A 1 89 ? 4.698 -8.681 -13.031 1.00 86.75 89 GLU A N 1
ATOM 748 C CA . GLU A 1 89 ? 5.687 -8.366 -14.066 1.00 86.75 89 GLU A CA 1
ATOM 749 C C . GLU A 1 89 ? 7.123 -8.440 -13.547 1.00 86.75 89 GLU A C 1
ATOM 751 O O . GLU A 1 89 ? 7.999 -9.027 -14.185 1.00 86.75 89 GLU A O 1
ATOM 756 N N . LYS A 1 90 ? 7.364 -7.948 -12.327 1.00 84.56 90 LYS A N 1
ATOM 757 C CA . LYS A 1 90 ? 8.666 -8.034 -11.658 1.00 84.56 90 LYS A CA 1
ATOM 758 C C . LYS A 1 90 ? 9.171 -9.478 -11.589 1.00 84.56 90 LYS A C 1
ATOM 760 O O . LYS A 1 90 ? 10.346 -9.739 -11.838 1.00 84.56 90 LYS A O 1
ATOM 765 N N . ARG A 1 91 ? 8.293 -10.431 -11.256 1.00 82.06 91 ARG A N 1
ATOM 766 C CA . ARG A 1 91 ? 8.656 -11.852 -11.145 1.00 82.06 91 ARG A CA 1
ATOM 767 C C . ARG A 1 91 ? 9.105 -12.424 -12.490 1.00 82.06 91 ARG A C 1
ATOM 769 O O . ARG A 1 91 ? 10.080 -13.173 -12.531 1.00 82.06 91 ARG A O 1
ATOM 776 N N . THR A 1 92 ? 8.409 -12.069 -13.566 1.00 81.81 92 THR A N 1
ATOM 777 C CA . THR A 1 92 ? 8.755 -12.490 -14.928 1.00 81.81 92 THR A CA 1
ATOM 778 C C . THR A 1 92 ? 10.085 -11.882 -15.355 1.00 81.81 92 THR A C 1
ATOM 780 O O . THR A 1 92 ? 10.995 -12.616 -15.746 1.00 81.81 92 THR A O 1
ATOM 783 N N . LEU A 1 93 ? 10.232 -10.565 -15.207 1.00 79.25 93 LEU A N 1
ATOM 784 C CA . LEU A 1 93 ? 11.414 -9.830 -15.640 1.00 79.25 93 LEU A CA 1
ATOM 785 C C . LEU A 1 93 ? 12.683 -10.295 -14.911 1.00 79.25 93 LEU A C 1
ATOM 787 O O . LEU A 1 93 ? 13.718 -10.532 -15.528 1.00 79.25 93 LEU A O 1
ATOM 791 N N . PHE A 1 94 ? 12.610 -10.492 -13.595 1.00 76.81 94 PHE A N 1
ATOM 792 C CA . PHE A 1 94 ? 13.800 -10.787 -12.789 1.00 76.81 94 PHE A CA 1
ATOM 793 C C . PHE A 1 94 ? 14.281 -12.226 -12.915 1.00 76.81 94 PHE A C 1
ATOM 795 O O . PHE A 1 94 ? 15.434 -12.512 -12.620 1.00 76.81 94 PHE A O 1
ATOM 802 N N . SER A 1 95 ? 13.434 -13.129 -13.410 1.00 73.38 95 SER A N 1
ATOM 803 C CA . SER A 1 95 ? 13.881 -14.470 -13.793 1.00 73.38 95 SER A CA 1
ATOM 804 C C . SER A 1 95 ? 14.796 -14.470 -15.026 1.00 73.38 95 SER A C 1
ATOM 806 O O . SER A 1 95 ? 15.474 -15.463 -15.279 1.00 73.38 95 SER A O 1
ATOM 808 N N . ARG A 1 96 ? 14.821 -13.366 -15.789 1.00 72.88 96 ARG A N 1
ATOM 809 C CA . ARG A 1 96 ? 15.512 -13.236 -17.083 1.00 72.88 96 ARG A CA 1
ATOM 810 C C . ARG A 1 96 ? 16.697 -12.267 -17.052 1.00 72.88 96 ARG A C 1
ATOM 812 O O . ARG A 1 96 ? 17.437 -12.200 -18.029 1.00 72.88 96 ARG A O 1
ATOM 819 N N . LEU A 1 97 ? 16.871 -11.514 -15.963 1.00 68.25 97 LEU A N 1
ATOM 820 C CA . LEU A 1 97 ? 17.840 -10.423 -15.857 1.00 68.25 97 LEU A CA 1
ATOM 821 C C . LEU A 1 97 ? 18.814 -10.622 -14.702 1.00 68.25 97 LEU A C 1
ATOM 823 O O . LEU A 1 97 ? 18.430 -11.060 -13.624 1.00 68.25 97 LEU A O 1
ATOM 827 N N . ASN A 1 98 ? 20.056 -10.180 -14.905 1.00 67.25 98 ASN A N 1
ATOM 828 C CA . ASN A 1 98 ? 21.081 -10.113 -13.864 1.00 67.25 98 ASN A CA 1
ATOM 829 C C . ASN A 1 98 ? 21.353 -8.650 -13.455 1.00 67.25 98 ASN A C 1
ATOM 831 O O . ASN A 1 98 ? 22.484 -8.176 -13.506 1.00 67.25 98 ASN A O 1
ATOM 835 N N . TYR A 1 99 ? 20.293 -7.889 -13.144 1.00 77.81 99 TYR A N 1
ATOM 836 C CA . TYR A 1 99 ? 20.365 -6.446 -12.850 1.00 77.81 99 TYR A CA 1
ATOM 837 C C . TYR A 1 99 ? 20.108 -6.156 -11.370 1.00 77.81 99 TYR A C 1
ATOM 839 O O . TYR A 1 99 ? 19.037 -5.689 -10.987 1.00 77.81 99 TYR A O 1
ATOM 847 N N . GLU A 1 100 ? 21.098 -6.403 -10.516 1.00 80.62 100 GLU A N 1
ATOM 848 C CA . GLU A 1 100 ? 20.945 -6.267 -9.060 1.00 80.62 100 GLU A CA 1
ATOM 849 C C . GLU A 1 100 ? 20.456 -4.877 -8.618 1.00 80.62 100 GLU A C 1
ATOM 851 O O . GLU A 1 100 ? 19.570 -4.776 -7.766 1.00 80.62 100 GLU A O 1
ATOM 856 N N . LYS A 1 101 ? 20.974 -3.795 -9.221 1.00 84.06 101 LYS A N 1
ATOM 857 C CA . LYS A 1 101 ? 20.550 -2.422 -8.888 1.00 84.06 101 LYS A CA 1
ATOM 858 C C . LYS A 1 101 ? 19.085 -2.163 -9.255 1.00 84.06 101 LYS A C 1
ATOM 860 O O . LYS A 1 101 ? 18.362 -1.564 -8.461 1.00 84.06 101 LYS A O 1
ATOM 865 N N . LEU A 1 102 ? 18.641 -2.650 -10.416 1.00 83.56 102 LEU A N 1
ATOM 866 C CA . LEU A 1 102 ? 17.248 -2.565 -10.866 1.00 83.56 102 LEU A CA 1
ATOM 867 C C . LEU A 1 102 ? 16.318 -3.300 -9.898 1.00 83.56 102 LEU A C 1
ATOM 869 O O . LEU A 1 102 ? 15.313 -2.750 -9.450 1.00 83.56 1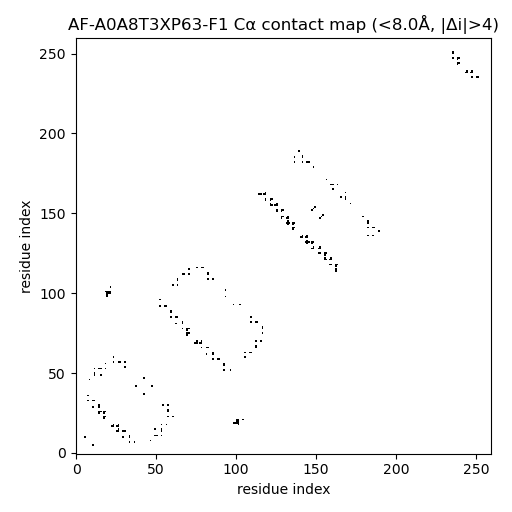02 LEU A O 1
ATOM 873 N N . ILE A 1 103 ? 16.692 -4.533 -9.547 1.00 86.25 103 ILE A N 1
ATOM 874 C CA . ILE A 1 103 ? 15.941 -5.382 -8.621 1.00 86.25 103 ILE A CA 1
ATOM 875 C C . ILE A 1 103 ? 15.771 -4.675 -7.282 1.00 86.25 103 ILE A C 1
ATOM 877 O O . ILE A 1 103 ? 14.647 -4.535 -6.798 1.00 86.25 103 ILE A O 1
ATOM 881 N N . LYS A 1 104 ? 16.877 -4.167 -6.731 1.00 87.94 104 LYS A N 1
ATOM 882 C CA . LYS A 1 104 ? 16.891 -3.432 -5.469 1.00 87.94 104 LYS A CA 1
ATOM 883 C C . LYS A 1 104 ? 16.006 -2.184 -5.517 1.00 87.94 104 LYS A C 1
ATOM 885 O O . LYS A 1 104 ? 15.193 -2.000 -4.615 1.00 87.94 104 LYS A O 1
ATOM 890 N N . TYR A 1 105 ? 16.118 -1.369 -6.569 1.00 88.50 105 TYR A N 1
ATOM 891 C CA . TYR A 1 105 ? 15.285 -0.177 -6.742 1.00 88.50 105 TYR A CA 1
ATOM 892 C C . TYR A 1 105 ? 13.794 -0.529 -6.719 1.00 88.50 105 TYR A C 1
ATOM 894 O O . TYR A 1 105 ? 13.030 0.040 -5.935 1.00 88.50 105 TYR A O 1
ATOM 902 N N . PHE A 1 106 ? 13.379 -1.502 -7.534 1.00 88.75 106 PHE A N 1
ATOM 903 C CA . PHE A 1 106 ? 11.983 -1.923 -7.592 1.00 88.75 106 PHE A CA 1
ATOM 904 C C . PHE A 1 106 ? 11.498 -2.496 -6.268 1.00 88.75 106 PHE A C 1
ATOM 906 O O . PHE A 1 106 ? 10.379 -2.198 -5.857 1.00 88.75 106 PHE A O 1
ATOM 913 N N . ASP A 1 107 ? 12.326 -3.286 -5.585 1.00 88.94 107 ASP A N 1
ATOM 914 C CA . ASP A 1 107 ? 11.993 -3.824 -4.274 1.00 88.94 107 ASP A CA 1
ATOM 915 C C . ASP A 1 107 ? 11.733 -2.725 -3.249 1.00 88.94 107 ASP A C 1
ATOM 917 O O . ASP A 1 107 ? 10.683 -2.729 -2.606 1.00 88.94 107 ASP A O 1
ATOM 921 N N . GLU A 1 108 ? 12.641 -1.766 -3.112 1.00 91.06 108 GLU A N 1
ATOM 922 C CA . GLU A 1 108 ? 12.510 -0.684 -2.136 1.00 91.06 108 GLU A CA 1
ATOM 923 C C . GLU A 1 108 ? 11.232 0.138 -2.369 1.00 91.06 108 GLU A C 1
ATOM 925 O O . GLU A 1 108 ? 10.440 0.347 -1.442 1.00 91.06 108 GLU A O 1
ATOM 930 N N . HIS A 1 109 ? 10.981 0.538 -3.617 1.00 91.00 109 HIS A N 1
ATOM 931 C CA . HIS A 1 109 ? 9.847 1.396 -3.959 1.00 91.00 109 HIS A CA 1
ATOM 932 C C . HIS A 1 109 ? 8.515 0.633 -3.900 1.00 91.00 109 HIS A C 1
ATOM 934 O O . HIS A 1 109 ? 7.539 1.146 -3.348 1.00 91.00 109 HIS A O 1
ATOM 940 N N . TYR A 1 110 ? 8.471 -0.617 -4.375 1.00 91.50 110 TYR A N 1
ATOM 941 C CA . TYR A 1 110 ? 7.284 -1.468 -4.261 1.00 91.50 110 TYR A CA 1
ATOM 942 C C . TYR A 1 110 ? 6.895 -1.700 -2.797 1.00 91.50 110 TYR A C 1
ATOM 944 O O . TYR A 1 110 ? 5.729 -1.540 -2.436 1.00 91.50 110 TYR A O 1
ATOM 952 N N . HIS A 1 111 ? 7.853 -2.040 -1.928 1.00 89.88 111 HIS A N 1
ATOM 953 C CA . HIS A 1 111 ? 7.564 -2.289 -0.514 1.00 89.88 111 HIS A CA 1
ATOM 954 C C . HIS A 1 111 ? 7.074 -1.033 0.206 1.00 89.88 111 HIS A C 1
ATOM 956 O O . HIS A 1 111 ? 6.166 -1.126 1.038 1.00 89.88 111 HIS A O 1
ATOM 962 N N . TYR A 1 112 ? 7.631 0.134 -0.126 1.00 90.44 112 TYR A N 1
ATOM 963 C CA . TYR A 1 112 ? 7.141 1.411 0.380 1.00 90.44 112 TYR A CA 1
ATOM 964 C C . TYR A 1 112 ? 5.676 1.652 -0.020 1.00 90.44 112 TYR A C 1
ATOM 966 O O . TYR A 1 112 ? 4.821 1.868 0.845 1.00 90.44 112 TYR A O 1
ATOM 974 N N . LEU A 1 113 ? 5.370 1.553 -1.317 1.00 91.56 113 LEU A N 1
ATOM 975 C CA . LEU A 1 113 ? 4.030 1.790 -1.862 1.00 91.56 113 LEU A CA 1
ATOM 976 C C . LEU A 1 113 ? 3.008 0.776 -1.331 1.00 91.56 113 LEU A C 1
ATOM 978 O O . LEU A 1 113 ? 1.907 1.151 -0.921 1.00 91.56 113 LEU A O 1
ATOM 982 N N . LEU A 1 114 ? 3.390 -0.501 -1.247 1.00 92.12 114 LEU A N 1
ATOM 983 C CA . LEU A 1 114 ? 2.579 -1.544 -0.629 1.00 92.12 114 LEU A CA 1
ATOM 984 C C . LEU A 1 114 ? 2.326 -1.235 0.849 1.00 92.12 114 LEU A C 1
ATOM 986 O O . LEU A 1 114 ? 1.197 -1.353 1.318 1.00 92.12 114 LEU A O 1
ATOM 990 N N . GLY A 1 115 ? 3.349 -0.808 1.591 1.00 87.50 115 GLY A N 1
ATOM 991 C CA . GLY A 1 115 ? 3.204 -0.389 2.983 1.00 87.50 115 GLY A CA 1
ATOM 992 C C . GLY A 1 115 ? 2.176 0.732 3.144 1.00 87.50 115 GLY A C 1
ATOM 993 O O . GLY A 1 115 ? 1.289 0.632 3.997 1.00 87.50 115 GLY A O 1
ATOM 994 N N . TYR A 1 116 ? 2.241 1.747 2.279 1.00 89.19 116 TYR A N 1
ATOM 995 C CA . TYR A 1 116 ? 1.286 2.855 2.246 1.00 89.19 116 TYR A CA 1
ATOM 996 C C . TYR A 1 116 ? -0.147 2.384 1.953 1.00 89.19 116 TYR A C 1
ATOM 998 O O . TYR A 1 116 ? -1.083 2.734 2.683 1.00 89.19 116 TYR A O 1
ATOM 1006 N N . TYR A 1 117 ? -0.325 1.562 0.915 1.00 92.19 117 TYR A N 1
ATOM 1007 C CA . TYR A 1 117 ? -1.622 0.990 0.556 1.00 92.19 117 TYR A CA 1
ATOM 1008 C C . TYR A 1 117 ? -2.208 0.170 1.715 1.00 92.19 117 TYR A C 1
ATOM 1010 O O . TYR A 1 117 ? -3.339 0.408 2.152 1.00 92.19 117 TYR A O 1
ATOM 1018 N N . MET A 1 118 ? -1.420 -0.751 2.282 1.00 89.75 118 MET A N 1
ATOM 1019 C CA . MET A 1 118 ? -1.861 -1.612 3.381 1.00 89.75 118 MET A CA 1
ATOM 1020 C C . MET A 1 118 ? -2.234 -0.789 4.616 1.00 89.75 118 MET A C 1
ATOM 1022 O O . MET A 1 118 ? -3.249 -1.076 5.253 1.00 89.75 118 MET A O 1
ATOM 1026 N N . TYR A 1 119 ? -1.460 0.248 4.948 1.00 88.31 119 TYR A N 1
ATOM 1027 C CA . TYR A 1 119 ? -1.786 1.154 6.047 1.00 88.31 119 TYR A CA 1
ATOM 1028 C C . TYR A 1 119 ? -3.166 1.797 5.857 1.00 88.31 119 TYR A C 1
ATOM 1030 O O . TYR A 1 119 ? -4.011 1.700 6.749 1.00 88.31 119 TYR A O 1
ATOM 1038 N N . ASN A 1 120 ? -3.435 2.392 4.692 1.00 87.12 120 ASN A N 1
ATOM 1039 C CA . ASN A 1 120 ? -4.719 3.044 4.420 1.00 87.12 120 ASN A CA 1
ATOM 1040 C C . ASN A 1 120 ? -5.888 2.055 4.384 1.00 87.12 120 ASN A C 1
ATOM 1042 O O . ASN A 1 120 ? -6.941 2.316 4.974 1.00 87.12 120 ASN A O 1
ATOM 1046 N N . PHE A 1 121 ? -5.692 0.885 3.775 1.00 90.00 121 PHE A N 1
ATOM 1047 C CA . PHE A 1 121 ? -6.687 -0.182 3.779 1.00 90.00 121 PHE A CA 1
ATOM 1048 C C . PHE A 1 121 ? -7.075 -0.582 5.210 1.00 90.00 121 PHE A C 1
ATOM 1050 O O . PHE A 1 121 ? -8.258 -0.581 5.568 1.00 90.00 121 PHE A O 1
ATOM 1057 N N . TYR A 1 122 ? -6.088 -0.881 6.060 1.00 88.25 122 TYR A N 1
ATOM 1058 C CA . TYR A 1 122 ? -6.352 -1.280 7.440 1.00 88.25 122 TYR A CA 1
ATOM 1059 C C . TYR A 1 122 ? -6.881 -0.136 8.299 1.00 88.25 122 TYR A C 1
ATOM 1061 O O . TYR A 1 122 ? -7.685 -0.396 9.191 1.00 88.25 122 TYR A O 1
ATOM 1069 N N . LYS A 1 123 ? -6.507 1.114 8.012 1.00 85.25 123 LYS A N 1
ATOM 1070 C CA . LYS A 1 123 ? -7.046 2.303 8.686 1.00 85.25 123 LYS A CA 1
ATOM 1071 C C . LYS A 1 123 ? -8.546 2.404 8.457 1.00 85.25 123 LYS A C 1
ATOM 1073 O O . LYS A 1 123 ? -9.306 2.512 9.414 1.00 85.25 123 LYS A O 1
ATOM 1078 N N . ASN A 1 124 ? -8.978 2.277 7.206 1.00 86.19 124 ASN A N 1
ATOM 1079 C CA . ASN A 1 124 ? -10.394 2.321 6.854 1.00 86.19 124 ASN A CA 1
ATOM 1080 C C . ASN A 1 124 ? -11.177 1.161 7.481 1.00 86.19 124 ASN A C 1
ATOM 1082 O O . ASN A 1 124 ? -12.287 1.360 7.972 1.00 86.19 124 ASN A O 1
ATOM 1086 N N . ARG A 1 125 ? -10.604 -0.049 7.510 1.00 87.31 125 ARG A N 1
ATOM 1087 C CA . ARG A 1 125 ? -11.227 -1.202 8.182 1.00 87.31 125 ARG A CA 1
ATOM 1088 C C . ARG A 1 125 ? -11.321 -1.008 9.693 1.00 87.31 125 ARG A C 1
ATOM 1090 O O . ARG A 1 125 ? -12.376 -1.262 10.261 1.00 87.31 125 ARG A O 1
ATOM 1097 N N . PHE A 1 126 ? -10.257 -0.515 10.321 1.00 86.38 126 PHE A N 1
ATOM 1098 C CA . PHE A 1 126 ? -10.230 -0.199 11.745 1.00 86.38 126 PHE A CA 1
ATOM 1099 C C . PHE A 1 126 ? -11.316 0.815 12.113 1.00 86.38 126 PHE A C 1
ATOM 1101 O O . PHE A 1 126 ? -12.084 0.555 13.031 1.00 86.38 126 PHE A O 1
ATOM 1108 N N . LEU A 1 127 ? -11.422 1.925 11.374 1.00 83.12 127 LEU A N 1
ATOM 1109 C CA . LEU A 1 127 ? -12.423 2.964 11.638 1.00 83.12 127 LEU A CA 1
ATOM 1110 C C . LEU A 1 127 ? -13.854 2.425 11.536 1.00 83.12 127 LEU A C 1
ATOM 1112 O O . LEU A 1 127 ? -14.657 2.678 12.426 1.00 83.12 127 LEU A O 1
ATOM 1116 N N . ARG A 1 128 ? -14.158 1.611 10.517 1.00 84.88 128 ARG A N 1
ATOM 1117 C CA . ARG A 1 128 ? -15.484 0.979 10.389 1.00 84.88 128 ARG A CA 1
ATOM 1118 C C . ARG A 1 128 ? -15.804 0.050 11.559 1.00 84.88 128 ARG A C 1
ATOM 1120 O O . ARG A 1 128 ? -16.914 0.084 12.077 1.00 84.88 128 ARG A O 1
ATOM 1127 N N . GLU A 1 129 ? -14.854 -0.782 11.989 1.00 86.38 129 GLU A N 1
ATOM 1128 C CA . GLU A 1 129 ? -15.076 -1.646 13.159 1.00 86.38 129 GLU A CA 1
ATOM 1129 C C . GLU A 1 129 ? -15.236 -0.834 14.443 1.00 86.38 129 GLU A C 1
ATOM 1131 O O . GLU A 1 129 ? -16.071 -1.164 15.279 1.00 86.38 129 GLU A O 1
ATOM 1136 N N . PHE A 1 130 ? -14.471 0.246 14.587 1.00 83.81 130 PHE A N 1
ATOM 1137 C CA . PHE A 1 130 ? -14.575 1.159 15.718 1.00 83.81 130 PHE A CA 1
ATOM 1138 C C . PHE A 1 130 ? -15.982 1.771 15.796 1.00 83.81 130 PHE A C 1
ATOM 1140 O O . PHE A 1 130 ? -16.630 1.695 16.839 1.00 83.81 130 PHE A O 1
ATOM 1147 N N . GLU A 1 131 ? -16.500 2.282 14.676 1.00 79.19 131 GLU A N 1
ATOM 1148 C CA . GLU A 1 131 ? -17.871 2.797 14.561 1.00 79.19 131 GLU A CA 1
ATOM 1149 C C . GLU A 1 131 ? -18.930 1.725 14.868 1.00 79.19 131 GLU A C 1
ATOM 1151 O O . GLU A 1 131 ? -19.879 1.988 15.611 1.00 79.19 131 GLU A O 1
ATOM 1156 N N . ASN A 1 132 ? -18.754 0.500 14.360 1.00 84.56 132 ASN A N 1
ATOM 1157 C CA . ASN A 1 132 ? -19.662 -0.617 14.634 1.00 84.56 132 ASN A CA 1
ATOM 1158 C C . ASN A 1 132 ? -19.735 -0.949 16.130 1.00 84.56 132 ASN A C 1
ATOM 1160 O O . ASN A 1 132 ? -20.819 -1.208 16.653 1.00 84.56 132 ASN A O 1
ATOM 1164 N N . ILE A 1 133 ? -18.598 -0.932 16.831 1.00 84.31 133 ILE A N 1
ATOM 1165 C CA . ILE A 1 133 ? -18.546 -1.203 18.272 1.00 84.31 133 ILE A CA 1
ATOM 1166 C C . ILE A 1 133 ? -19.337 -0.140 19.034 1.00 84.31 133 ILE A C 1
ATOM 1168 O O . ILE A 1 133 ? -20.188 -0.501 19.848 1.00 84.31 133 ILE A O 1
ATOM 1172 N N . TYR A 1 134 ? -19.135 1.145 18.725 1.00 81.12 134 TYR A N 1
ATOM 1173 C CA . TYR A 1 134 ? -19.929 2.226 19.318 1.00 81.12 134 TYR A CA 1
ATOM 1174 C C . TYR A 1 134 ? -21.423 2.046 19.049 1.00 81.12 134 TYR A C 1
ATOM 1176 O O . TYR A 1 134 ? -22.236 2.140 19.971 1.00 81.12 134 TYR A O 1
ATOM 1184 N N . TYR A 1 135 ? -21.797 1.728 17.808 1.00 84.31 135 TYR A N 1
ATOM 1185 C CA . TYR A 1 135 ? -23.186 1.449 17.457 1.00 84.31 135 TYR A CA 1
ATOM 1186 C C . TYR A 1 135 ? -23.779 0.318 18.315 1.00 84.31 135 TYR A C 1
ATOM 1188 O O . TYR A 1 135 ? -24.862 0.481 18.881 1.00 84.31 135 TYR A O 1
ATOM 1196 N N . PHE A 1 136 ? -23.064 -0.799 18.481 1.00 83.06 136 PHE A N 1
ATOM 1197 C CA . PHE A 1 136 ? -23.527 -1.920 19.303 1.00 83.06 136 PHE A CA 1
ATOM 1198 C C . PHE A 1 136 ? -23.624 -1.574 20.788 1.00 83.06 136 PHE A C 1
ATOM 1200 O O . PHE A 1 136 ? -24.589 -1.977 21.436 1.00 83.06 136 PHE A O 1
ATOM 1207 N N . MET A 1 137 ? -22.682 -0.794 21.322 1.00 78.00 137 MET A N 1
ATOM 1208 C CA . MET A 1 137 ? -22.750 -0.304 22.701 1.00 78.00 137 MET A CA 1
ATOM 1209 C C . MET A 1 137 ? -24.005 0.537 22.935 1.00 78.00 137 MET A C 1
ATOM 1211 O O . MET A 1 137 ? -24.722 0.307 23.908 1.00 78.00 137 MET A O 1
ATOM 1215 N N . HIS A 1 138 ? -24.315 1.460 22.021 1.00 72.56 138 HIS A N 1
ATOM 1216 C CA . HIS A 1 138 ? -25.499 2.315 22.125 1.00 72.56 138 HIS A CA 1
ATOM 1217 C C . HIS A 1 138 ? -26.817 1.563 21.918 1.00 72.56 138 HIS A C 1
ATOM 1219 O O . HIS A 1 138 ? -27.803 1.873 22.582 1.00 72.56 138 HIS A O 1
ATOM 1225 N N . ALA A 1 139 ? -26.841 0.554 21.045 1.00 75.06 139 ALA A N 1
ATOM 1226 C CA . ALA A 1 139 ? -27.992 -0.337 20.880 1.00 75.06 139 ALA A CA 1
ATOM 1227 C C . ALA A 1 139 ? -28.189 -1.295 22.072 1.00 75.06 139 ALA A C 1
ATOM 1229 O O . ALA A 1 139 ? -29.191 -2.004 22.145 1.00 75.06 139 ALA A O 1
ATOM 1230 N N . GLY A 1 140 ? -27.229 -1.334 22.999 1.00 72.62 140 GLY A N 1
ATOM 1231 C CA . GLY A 1 140 ? -27.237 -2.206 24.161 1.00 72.62 140 GLY A CA 1
ATOM 1232 C C . GLY A 1 140 ? -26.782 -3.641 23.882 1.00 72.62 140 GLY A C 1
ATOM 1233 O O . GLY A 1 140 ? -26.884 -4.485 24.768 1.00 72.62 140 GLY A O 1
ATOM 1234 N N . TRP A 1 141 ? -26.238 -3.925 22.698 1.00 84.19 141 TRP A N 1
ATOM 1235 C CA . TRP A 1 141 ? -25.683 -5.226 22.310 1.00 84.19 141 TRP A CA 1
ATOM 1236 C C . TRP A 1 141 ? -24.204 -5.337 22.706 1.00 84.19 141 TRP A C 1
ATOM 1238 O O . TRP A 1 141 ? -23.318 -5.489 21.862 1.00 84.19 141 TRP A O 1
ATOM 1248 N N . THR A 1 142 ? -23.921 -5.239 24.003 1.00 81.31 142 THR A N 1
ATOM 1249 C CA . THR A 1 142 ? -22.551 -5.182 24.546 1.00 81.31 142 THR A CA 1
ATOM 1250 C C . THR A 1 142 ? -21.725 -6.431 24.267 1.00 81.31 142 THR A C 1
ATOM 1252 O O . THR A 1 142 ? -20.547 -6.303 23.944 1.00 81.31 142 THR A O 1
ATOM 1255 N N . GLU A 1 143 ? -22.320 -7.624 24.295 1.00 81.62 143 GLU A N 1
ATOM 1256 C CA . GLU A 1 143 ? -21.625 -8.869 23.933 1.00 81.62 143 GLU A CA 1
ATOM 1257 C C . GLU A 1 143 ? -21.137 -8.846 22.479 1.00 81.62 143 GLU A C 1
ATOM 1259 O O . GLU A 1 143 ? -19.995 -9.203 22.187 1.00 81.62 143 GLU A O 1
ATOM 1264 N N . LYS A 1 144 ? -21.969 -8.337 21.562 1.00 86.38 144 LYS A N 1
ATOM 1265 C CA . LYS A 1 144 ? -21.605 -8.173 20.150 1.00 86.38 144 LYS A CA 1
ATOM 1266 C C . LYS A 1 144 ? -20.513 -7.116 19.975 1.00 86.38 144 LYS A C 1
ATOM 1268 O O . LYS A 1 144 ? -19.578 -7.322 19.204 1.00 86.38 144 LYS A O 1
ATOM 1273 N N . ALA A 1 145 ? -20.597 -6.016 20.723 1.00 83.94 145 ALA A N 1
ATOM 1274 C CA . ALA A 1 145 ? -19.570 -4.978 20.746 1.00 83.94 145 ALA A CA 1
ATOM 1275 C C . ALA A 1 145 ? -18.214 -5.529 21.232 1.00 83.94 145 ALA A C 1
ATOM 1277 O O . ALA A 1 145 ? -17.183 -5.305 20.596 1.00 83.94 145 ALA A O 1
ATOM 1278 N N . ALA A 1 146 ? -18.221 -6.320 22.309 1.00 85.31 146 ALA A N 1
ATOM 1279 C CA . ALA A 1 146 ? -17.033 -6.972 22.853 1.00 85.31 146 ALA A CA 1
ATOM 1280 C C . ALA A 1 146 ? -16.444 -8.010 21.885 1.00 85.31 146 ALA A C 1
ATOM 1282 O O . ALA A 1 146 ? -15.223 -8.082 21.730 1.00 85.31 146 ALA A O 1
ATOM 1283 N N . ALA A 1 147 ? -17.290 -8.780 21.194 1.00 88.62 147 ALA A N 1
ATOM 1284 C CA . ALA A 1 147 ? -16.846 -9.707 20.159 1.00 88.62 147 ALA A CA 1
ATOM 1285 C C . ALA A 1 147 ? -16.108 -8.963 19.035 1.00 88.62 147 ALA A C 1
ATOM 1287 O O . ALA A 1 147 ? -14.950 -9.278 18.775 1.00 88.62 147 ALA A O 1
ATOM 1288 N N . HIS A 1 148 ? -16.717 -7.923 18.447 1.00 88.56 148 HIS A N 1
ATOM 1289 C CA . HIS A 1 148 ? -16.096 -7.126 17.378 1.00 88.56 148 HIS A CA 1
ATOM 1290 C C . HIS A 1 148 ? -14.784 -6.456 17.807 1.00 88.56 148 HIS A C 1
ATOM 1292 O O . HIS A 1 148 ? -13.820 -6.427 17.035 1.00 88.56 148 HIS A O 1
ATOM 1298 N N . TYR A 1 149 ? -14.720 -5.959 19.045 1.00 88.38 149 TYR A N 1
ATOM 1299 C CA . TYR A 1 149 ? -13.491 -5.418 19.616 1.00 88.38 149 TYR A CA 1
ATOM 1300 C C . TYR A 1 149 ? -12.367 -6.468 19.612 1.00 88.38 149 TYR A C 1
ATOM 1302 O O . TYR A 1 149 ? -11.286 -6.223 19.069 1.00 88.38 149 TYR A O 1
ATOM 1310 N N . ASN A 1 150 ? -12.636 -7.657 20.158 1.00 85.12 150 ASN A N 1
ATOM 1311 C CA . ASN A 1 150 ? -11.627 -8.703 20.327 1.00 85.12 150 ASN A CA 1
ATOM 1312 C C . ASN A 1 150 ? -11.212 -9.364 19.004 1.00 85.12 150 ASN A C 1
ATOM 1314 O O . ASN A 1 150 ? -10.031 -9.649 18.809 1.00 85.12 150 ASN A O 1
ATOM 1318 N N .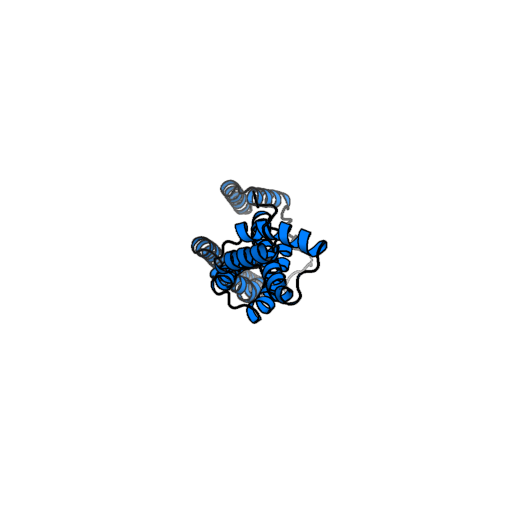 THR A 1 151 ? -12.150 -9.609 18.085 1.00 85.06 151 THR A N 1
ATOM 1319 C CA . THR A 1 151 ? -11.882 -10.380 16.858 1.00 85.06 151 THR A CA 1
ATOM 1320 C C . THR A 1 151 ? -11.431 -9.520 15.681 1.00 85.06 151 THR A C 1
ATOM 1322 O O . THR A 1 151 ? -10.593 -9.954 14.883 1.00 85.06 151 THR A O 1
ATOM 1325 N N . HIS A 1 152 ? -11.975 -8.309 15.542 1.00 86.50 152 HIS A N 1
ATOM 1326 C CA . HIS A 1 152 ? -11.80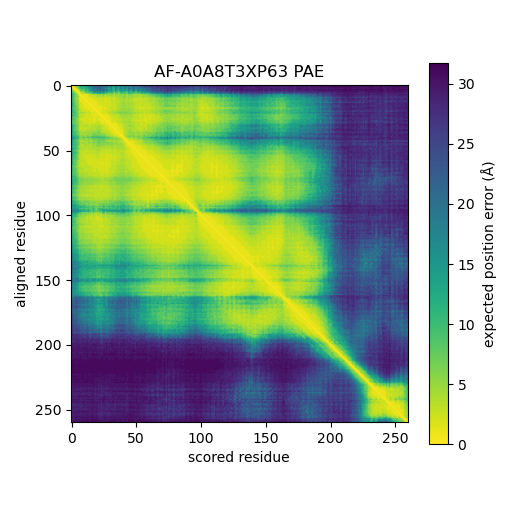3 -7.500 14.336 1.00 86.50 152 HIS A CA 1
ATOM 1327 C C . HIS A 1 152 ? -10.967 -6.249 14.595 1.00 86.50 152 HIS A C 1
ATOM 1329 O O . HIS A 1 152 ? -9.965 -6.036 13.907 1.00 86.50 152 HIS A O 1
ATOM 1335 N N . LEU A 1 153 ? -11.310 -5.455 15.611 1.00 87.06 153 LEU A N 1
ATOM 1336 C CA . LEU A 1 153 ? -10.632 -4.183 15.866 1.00 87.06 153 LEU A CA 1
ATOM 1337 C C . LEU A 1 153 ? -9.149 -4.377 16.217 1.00 87.06 153 LEU A C 1
ATOM 1339 O O . LEU A 1 153 ? -8.283 -3.761 15.591 1.00 87.06 153 LEU A O 1
ATOM 1343 N N . LEU A 1 154 ? -8.839 -5.282 17.155 1.00 85.94 154 LEU A N 1
ATOM 1344 C CA . LEU A 1 154 ? -7.453 -5.581 17.543 1.00 85.94 154 LEU A CA 1
ATOM 1345 C C . LEU A 1 154 ? -6.632 -6.161 16.384 1.00 85.94 154 LEU A C 1
ATOM 1347 O O . LEU A 1 154 ? -5.456 -5.831 16.220 1.00 85.94 154 LEU A O 1
ATOM 1351 N N . LYS A 1 155 ? -7.256 -6.980 15.529 1.00 88.50 155 LYS A N 1
ATOM 1352 C CA . LYS A 1 155 ? -6.610 -7.515 14.324 1.00 88.50 155 LYS A CA 1
ATOM 1353 C C . LYS A 1 155 ? -6.174 -6.385 13.390 1.00 88.50 155 LYS A C 1
ATOM 1355 O O . LYS A 1 155 ? -5.027 -6.382 12.939 1.00 88.50 155 LYS A O 1
ATOM 1360 N N . TYR A 1 156 ? -7.061 -5.431 13.101 1.00 86.81 156 TYR A N 1
ATOM 1361 C CA . TYR A 1 156 ? -6.733 -4.297 12.233 1.00 86.81 156 TYR A CA 1
ATOM 1362 C C . TYR A 1 156 ? -5.748 -3.327 12.884 1.00 86.81 156 TYR A C 1
ATOM 1364 O O . TYR A 1 156 ? -4.855 -2.835 12.198 1.00 86.81 156 TYR A O 1
ATOM 1372 N N . TYR A 1 157 ? -5.824 -3.132 14.200 1.00 85.06 157 TYR A N 1
ATOM 1373 C CA . TYR A 1 157 ? -4.823 -2.377 14.950 1.00 85.06 157 TYR A CA 1
ATOM 1374 C C . TYR A 1 157 ? -3.420 -2.973 14.818 1.00 85.06 157 TYR A C 1
ATOM 1376 O O . TY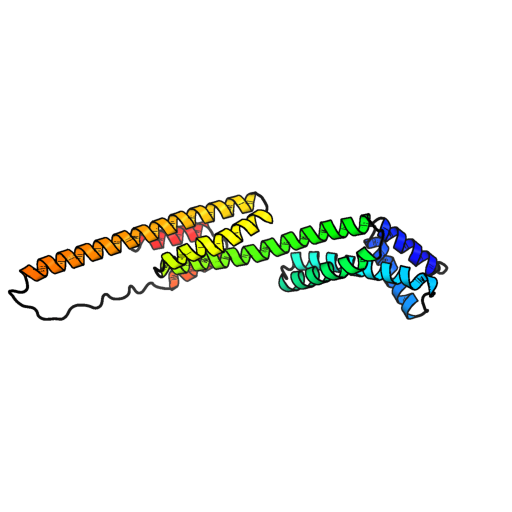R A 1 157 ? -2.486 -2.260 14.465 1.00 85.06 157 TYR A O 1
ATOM 1384 N N . ASN A 1 158 ? -3.264 -4.282 15.027 1.00 84.81 158 ASN A N 1
ATOM 1385 C CA . ASN A 1 158 ? -1.960 -4.938 14.910 1.00 84.81 158 ASN A CA 1
ATOM 1386 C C . ASN A 1 158 ? -1.382 -4.795 13.496 1.00 84.81 158 ASN A C 1
ATOM 1388 O O . ASN A 1 158 ? -0.180 -4.596 13.319 1.00 84.81 158 ASN A O 1
ATOM 1392 N N . LYS A 1 159 ? -2.243 -4.849 12.472 1.00 87.38 159 LYS A N 1
ATOM 1393 C CA . LYS A 1 159 ? -1.829 -4.581 11.093 1.00 87.38 159 LYS A CA 1
ATOM 1394 C C . LYS A 1 159 ? -1.423 -3.118 10.899 1.00 87.38 159 LYS A C 1
ATOM 1396 O O . LYS A 1 159 ? -0.360 -2.874 10.342 1.00 87.38 159 LYS A O 1
ATOM 1401 N N . LEU A 1 160 ? -2.185 -2.155 11.412 1.00 84.19 160 LEU A N 1
ATOM 1402 C CA . LEU A 1 160 ? -1.811 -0.737 11.391 1.00 84.19 160 LEU A CA 1
ATOM 1403 C C . LEU A 1 160 ? -0.488 -0.465 12.106 1.00 84.19 160 LEU A C 1
ATOM 1405 O O . LEU A 1 160 ? 0.318 0.315 11.610 1.00 84.19 160 LEU A O 1
ATOM 1409 N N . ALA A 1 161 ? -0.235 -1.130 13.231 1.00 80.50 161 ALA A N 1
ATOM 1410 C CA . ALA A 1 161 ? 1.005 -0.981 13.978 1.00 80.50 161 ALA A CA 1
ATOM 1411 C C . ALA A 1 161 ? 2.229 -1.477 13.198 1.00 80.50 161 ALA A C 1
ATOM 1413 O O . ALA A 1 161 ? 3.309 -0.909 13.346 1.00 80.50 161 ALA A O 1
ATOM 1414 N N . LYS A 1 162 ? 2.050 -2.482 12.331 1.00 84.31 162 LYS A N 1
ATOM 1415 C CA . LYS A 1 162 ? 3.098 -2.975 11.432 1.00 84.31 162 LYS A CA 1
ATOM 1416 C C . LYS A 1 162 ? 3.458 -1.966 10.335 1.00 84.31 162 LYS A C 1
ATOM 1418 O O . LYS A 1 162 ? 4.630 -1.855 9.998 1.00 84.31 162 LYS A O 1
ATOM 1423 N N . TYR A 1 163 ? 2.471 -1.266 9.772 1.00 79.75 163 TYR A N 1
ATOM 1424 C CA . TYR A 1 163 ? 2.668 -0.396 8.599 1.00 79.75 163 TYR A CA 1
ATOM 1425 C C . TYR A 1 163 ? 2.728 1.109 8.927 1.00 79.75 163 TYR A C 1
ATOM 1427 O O . TYR A 1 163 ? 3.091 1.906 8.071 1.00 79.75 163 TYR A O 1
ATOM 1435 N N . GLY A 1 164 ? 2.362 1.521 10.144 1.00 71.94 164 GLY A N 1
ATOM 1436 C CA . GLY A 1 164 ? 2.295 2.923 10.559 1.00 71.94 164 GLY A CA 1
ATOM 1437 C C . GLY A 1 164 ? 3.538 3.433 11.296 1.00 71.94 164 GLY A C 1
ATOM 1438 O O . GLY A 1 164 ? 4.308 2.673 11.894 1.00 71.94 164 GLY A O 1
ATOM 1439 N N . ASN A 1 165 ? 3.694 4.757 11.333 1.00 71.94 165 ASN A N 1
ATOM 1440 C CA . ASN A 1 165 ? 4.724 5.415 12.141 1.00 71.94 165 ASN A CA 1
ATOM 1441 C C . ASN A 1 165 ? 4.436 5.300 13.657 1.00 71.94 165 ASN A C 1
ATOM 1443 O O . ASN A 1 165 ? 3.317 5.003 14.082 1.00 71.94 165 ASN A O 1
ATOM 1447 N N . HIS A 1 166 ? 5.459 5.522 14.488 1.00 71.81 166 HIS A N 1
ATOM 1448 C CA . HIS A 1 166 ? 5.353 5.378 15.947 1.00 71.81 166 HIS A CA 1
ATOM 1449 C C . HIS A 1 166 ? 4.298 6.300 16.585 1.00 71.81 166 HIS A C 1
ATOM 1451 O O . HIS A 1 166 ? 3.610 5.897 17.521 1.00 71.81 166 HIS A O 1
ATOM 1457 N N . GLN A 1 167 ? 4.116 7.515 16.068 1.00 71.38 167 GLN A N 1
ATOM 1458 C CA . GLN A 1 167 ? 3.166 8.480 16.626 1.00 71.38 167 GLN A CA 1
ATOM 1459 C C . GLN A 1 167 ? 1.703 8.075 16.380 1.00 71.38 167 GLN A C 1
ATOM 1461 O O . GLN A 1 167 ? 0.872 8.120 17.295 1.00 71.38 167 GLN A O 1
ATOM 1466 N N . ALA A 1 168 ? 1.388 7.608 15.170 1.00 66.69 168 ALA A N 1
ATOM 1467 C CA . ALA A 1 168 ? 0.073 7.069 14.838 1.00 66.69 168 ALA A CA 1
ATOM 1468 C C . ALA A 1 168 ? -0.248 5.830 15.689 1.00 66.69 168 ALA A C 1
ATOM 1470 O O . ALA A 1 168 ? -1.385 5.673 16.133 1.00 66.69 168 ALA A O 1
ATOM 1471 N N . ARG A 1 169 ? 0.756 4.989 15.988 1.00 66.75 169 ARG A N 1
ATOM 1472 C CA . ARG A 1 169 ? 0.599 3.823 16.875 1.00 66.75 169 ARG A CA 1
ATOM 1473 C C . ARG A 1 169 ? 0.146 4.211 18.278 1.00 66.75 169 ARG A C 1
ATOM 1475 O O . ARG A 1 169 ? -0.805 3.616 18.773 1.00 66.75 169 ARG A O 1
ATOM 1482 N N . ASN A 1 170 ? 0.781 5.210 18.892 1.00 71.00 170 ASN A N 1
ATOM 1483 C CA . ASN A 1 170 ? 0.439 5.650 20.249 1.00 71.00 170 ASN A CA 1
ATOM 1484 C C . ASN A 1 170 ? -0.970 6.252 20.319 1.00 71.00 170 ASN A C 1
ATOM 1486 O O . ASN A 1 170 ? -1.732 5.961 21.239 1.00 71.00 170 ASN A O 1
ATOM 1490 N N . THR A 1 171 ? -1.343 7.041 19.311 1.00 74.56 171 THR A N 1
ATOM 1491 C CA . THR A 1 171 ? -2.685 7.635 19.224 1.00 74.56 171 THR A CA 1
ATOM 1492 C C . THR A 1 171 ? -3.760 6.552 19.101 1.00 74.56 171 THR A C 1
ATOM 1494 O O . THR A 1 171 ? -4.732 6.550 19.857 1.00 74.56 171 THR A O 1
ATOM 1497 N N . LEU A 1 172 ? -3.556 5.581 18.201 1.00 72.44 172 LEU A N 1
ATOM 1498 C CA . LEU A 1 172 ? -4.463 4.442 18.025 1.00 72.44 172 LEU A CA 1
ATOM 1499 C C . LEU A 1 172 ? -4.538 3.568 19.282 1.00 72.44 172 LEU A C 1
ATOM 1501 O O . LEU A 1 172 ? -5.618 3.123 19.660 1.00 72.44 172 LEU A O 1
ATOM 1505 N N . TYR A 1 173 ? -3.408 3.351 19.953 1.00 73.69 173 TYR A N 1
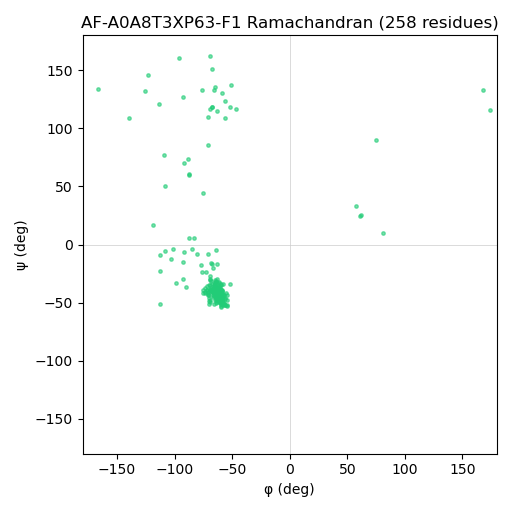ATOM 1506 C CA . TYR A 1 173 ? -3.345 2.589 21.196 1.00 73.69 173 TYR A CA 1
ATOM 1507 C C . TYR A 1 173 ? -4.197 3.222 22.304 1.00 73.69 173 TYR A C 1
ATOM 1509 O O . TYR A 1 173 ? -5.008 2.536 22.928 1.00 73.69 173 TYR A O 1
ATOM 1517 N N . ASN A 1 174 ? -4.089 4.540 22.498 1.00 74.88 174 ASN A N 1
ATOM 1518 C CA . ASN A 1 174 ? -4.898 5.260 23.482 1.00 74.88 174 ASN A CA 1
ATOM 1519 C C . ASN A 1 174 ? -6.398 5.180 23.161 1.00 74.88 174 ASN A C 1
ATOM 1521 O O . ASN A 1 174 ? -7.206 4.956 24.064 1.00 74.88 174 ASN A O 1
ATOM 1525 N N . ALA A 1 175 ? -6.771 5.291 21.882 1.00 75.56 175 ALA A N 1
ATOM 1526 C CA . ALA A 1 175 ? -8.160 5.134 21.449 1.00 75.56 175 ALA A CA 1
ATOM 1527 C C . ALA A 1 175 ? -8.714 3.732 21.775 1.00 75.56 175 ALA A C 1
ATOM 1529 O O . ALA A 1 175 ? -9.831 3.607 22.272 1.00 75.56 175 ALA A O 1
ATOM 1530 N N . ILE A 1 176 ? -7.916 2.680 21.566 1.00 80.31 176 ILE A N 1
ATOM 1531 C CA . ILE A 1 176 ? -8.293 1.290 21.874 1.00 80.31 176 ILE A CA 1
ATOM 1532 C C . ILE A 1 176 ? -8.447 1.067 23.380 1.00 80.31 176 ILE A C 1
ATOM 1534 O O . ILE A 1 176 ? -9.416 0.440 23.810 1.00 80.31 176 ILE A O 1
ATOM 1538 N N . ILE A 1 177 ? -7.531 1.600 24.195 1.00 80.31 177 ILE A N 1
ATOM 1539 C CA . ILE A 1 177 ? -7.638 1.524 25.659 1.00 80.31 177 ILE A CA 1
ATOM 1540 C C . ILE A 1 177 ? -8.925 2.186 26.143 1.00 80.31 177 ILE A C 1
ATOM 1542 O O . ILE A 1 177 ? -9.636 1.606 26.969 1.00 80.31 177 ILE A O 1
ATOM 1546 N N . ASN A 1 178 ? -9.220 3.388 25.649 1.00 80.62 178 ASN A N 1
ATOM 1547 C CA . ASN A 1 178 ? -10.413 4.125 26.050 1.00 80.62 178 ASN A CA 1
ATOM 1548 C C . ASN A 1 178 ? -11.682 3.364 25.660 1.00 80.62 178 ASN A C 1
ATOM 1550 O O . ASN A 1 178 ? -12.537 3.151 26.517 1.00 80.62 178 ASN A O 1
ATOM 1554 N N . LEU A 1 179 ? -11.749 2.835 24.436 1.00 81.44 179 LEU A N 1
ATOM 1555 C CA . LEU A 1 179 ? -12.880 2.023 23.990 1.00 81.44 179 LEU A CA 1
ATOM 1556 C C . LEU A 1 179 ? -13.081 0.769 24.856 1.00 81.44 179 LEU A C 1
ATOM 1558 O O . LEU A 1 179 ? -14.206 0.442 25.223 1.00 81.44 179 LEU A O 1
ATOM 1562 N N . ASN A 1 180 ? -12.005 0.083 25.249 1.00 78.19 180 ASN A N 1
ATOM 1563 C CA . ASN A 1 180 ? -12.097 -1.067 26.153 1.00 78.19 180 ASN A CA 1
ATOM 1564 C C . ASN A 1 180 ? -12.648 -0.674 27.534 1.00 78.19 180 ASN A C 1
ATOM 1566 O O . ASN A 1 180 ? -13.473 -1.383 28.113 1.00 78.19 180 ASN A O 1
ATOM 1570 N N . ARG A 1 181 ? -12.211 0.471 28.074 1.00 79.25 181 ARG A N 1
ATOM 1571 C CA . ARG A 1 181 ? -12.738 1.003 29.340 1.00 79.25 181 ARG A CA 1
ATOM 1572 C C . ARG A 1 181 ? -14.229 1.317 29.221 1.00 79.25 181 ARG A C 1
ATOM 1574 O O . ARG A 1 181 ? -14.995 0.916 30.094 1.00 79.25 181 ARG A O 1
ATOM 1581 N N . GLU A 1 182 ? -14.648 1.964 28.138 1.00 76.50 182 GLU A N 1
ATOM 1582 C CA . GLU A 1 182 ? -16.056 2.284 27.880 1.00 76.50 182 GLU A CA 1
ATOM 1583 C C . GLU A 1 182 ? -16.921 1.032 27.672 1.00 76.50 182 GLU A C 1
ATOM 1585 O O . GLU A 1 182 ? -18.037 0.967 28.196 1.00 76.50 182 GLU A O 1
ATOM 1590 N N . LEU A 1 183 ? -16.412 0.010 26.976 1.00 77.62 183 LEU A N 1
ATOM 1591 C CA . LEU A 1 183 ? -17.073 -1.291 26.825 1.00 77.62 183 LEU A CA 1
ATOM 1592 C C . LEU A 1 183 ? -17.322 -1.951 28.183 1.00 77.62 183 LEU A C 1
ATOM 1594 O O . LEU A 1 183 ? -18.450 -2.350 28.480 1.00 77.62 183 LEU A O 1
ATOM 1598 N N . LYS A 1 184 ? -16.291 -2.013 29.035 1.00 75.88 184 LYS A N 1
ATOM 1599 C CA . LYS A 1 184 ? -16.401 -2.566 30.394 1.00 75.88 184 LYS A CA 1
ATOM 1600 C C . LYS A 1 184 ? -17.390 -1.782 31.249 1.00 75.88 184 LYS A C 1
ATOM 1602 O O . LYS A 1 184 ? -18.222 -2.386 31.918 1.00 75.88 184 LYS A O 1
ATOM 1607 N N . LEU A 1 185 ? -17.337 -0.451 31.196 1.00 74.25 185 LEU A N 1
ATOM 1608 C CA . LEU A 1 185 ? -18.266 0.421 31.918 1.00 74.25 185 LEU A CA 1
ATOM 1609 C C . LEU A 1 185 ? -19.712 0.214 31.460 1.00 74.25 185 LEU A C 1
ATOM 1611 O O . LEU A 1 185 ? -20.605 0.103 32.296 1.00 74.25 185 LEU A O 1
ATOM 1615 N N . THR A 1 186 ? -19.954 0.136 30.151 1.00 71.00 186 THR A N 1
ATOM 1616 C CA . THR A 1 186 ? -21.296 -0.095 29.594 1.00 71.00 186 THR A CA 1
ATOM 1617 C C . THR A 1 186 ? -21.825 -1.471 29.992 1.00 71.00 186 THR A C 1
ATOM 1619 O O . THR A 1 186 ? -22.961 -1.572 30.450 1.00 71.00 186 THR A O 1
ATOM 1622 N N . SER A 1 187 ? -20.991 -2.512 29.904 1.00 73.75 187 SER A N 1
ATOM 1623 C CA . SER A 1 187 ? -21.335 -3.863 30.363 1.00 73.75 187 SER A CA 1
ATOM 1624 C C . SER A 1 187 ? -21.679 -3.888 31.854 1.00 73.75 187 SER A C 1
ATOM 1626 O O . SER A 1 187 ? -22.702 -4.448 32.237 1.00 73.75 187 SER A O 1
ATOM 1628 N N . PHE A 1 188 ? -20.866 -3.244 32.697 1.00 69.31 188 PHE A N 1
ATOM 1629 C CA . PHE A 1 188 ? -21.110 -3.159 34.138 1.00 69.31 188 PHE A CA 1
ATOM 1630 C C . PHE A 1 188 ? -22.417 -2.423 34.452 1.00 69.31 188 PHE A C 1
ATOM 1632 O O . PHE A 1 188 ? -23.225 -2.906 35.241 1.00 69.31 188 PHE A O 1
ATOM 1639 N N . LYS A 1 189 ? -22.672 -1.283 33.793 1.00 66.69 189 LYS A N 1
ATOM 1640 C CA . LYS A 1 189 ? -23.933 -0.540 33.938 1.00 66.69 189 LYS A CA 1
ATOM 1641 C C . LYS A 1 189 ? -25.131 -1.404 33.556 1.00 66.69 189 LYS A C 1
ATOM 1643 O O . LYS A 1 189 ? -26.106 -1.440 34.295 1.00 66.69 189 LYS A O 1
ATOM 1648 N N . GLN A 1 190 ? -25.063 -2.118 32.435 1.00 65.50 190 GLN A N 1
ATOM 1649 C CA . GLN A 1 190 ? -26.140 -3.013 32.013 1.00 65.50 190 GLN A CA 1
ATOM 1650 C C . GLN A 1 190 ? -26.386 -4.149 33.005 1.00 65.50 190 GLN A C 1
ATOM 1652 O O . GLN A 1 190 ? -27.542 -4.415 33.327 1.00 65.50 190 GLN A O 1
ATOM 1657 N N . GLN A 1 191 ? -25.327 -4.777 33.523 1.00 64.88 191 GLN A N 1
ATOM 1658 C CA . GLN A 1 191 ? -25.443 -5.795 34.568 1.00 64.88 191 GLN A CA 1
ATOM 1659 C C . GLN A 1 191 ? -26.108 -5.217 35.817 1.00 64.88 191 GLN A C 1
ATOM 1661 O O . GLN A 1 191 ? -27.133 -5.742 36.242 1.00 64.88 191 GLN A O 1
ATOM 1666 N N . ALA A 1 192 ? -25.625 -4.080 36.323 1.00 55.53 192 ALA A N 1
ATOM 1667 C CA . ALA A 1 192 ? -26.206 -3.407 37.480 1.00 55.53 192 ALA A CA 1
ATOM 1668 C C . ALA A 1 192 ? -27.685 -3.039 37.263 1.00 55.53 192 ALA A C 1
ATOM 1670 O O . ALA A 1 192 ? -28.513 -3.303 38.129 1.00 55.53 192 ALA A O 1
ATOM 1671 N N . TYR A 1 193 ? -28.060 -2.501 36.097 1.00 56.69 193 TYR A N 1
ATOM 1672 C CA . TYR A 1 193 ? -29.465 -2.220 35.780 1.00 56.69 193 TYR A CA 1
ATOM 1673 C C . TYR A 1 193 ? -30.307 -3.493 35.664 1.00 56.69 193 TYR A C 1
ATOM 1675 O O . TYR A 1 193 ? -31.454 -3.493 36.104 1.00 56.69 193 TYR A O 1
ATOM 1683 N N . SER A 1 194 ? -29.762 -4.579 35.112 1.00 58.09 194 SER A N 1
ATOM 1684 C CA . SER A 1 194 ? -30.458 -5.867 35.027 1.00 58.09 194 SER A CA 1
ATOM 1685 C C . SER A 1 194 ? -30.649 -6.513 36.401 1.00 58.09 194 SER A C 1
ATOM 1687 O O . SER A 1 194 ? -31.711 -7.069 36.676 1.00 58.09 194 SER A O 1
ATOM 1689 N N . GLU A 1 195 ? -29.668 -6.377 37.295 1.00 57.19 195 GLU A N 1
ATOM 1690 C CA . GLU A 1 195 ? -29.752 -6.832 38.676 1.00 57.19 195 GLU A CA 1
ATOM 1691 C C . GLU A 1 195 ? -30.750 -5.984 39.451 1.00 57.19 195 GLU A C 1
ATOM 1693 O O . GLU A 1 195 ? -31.640 -6.549 40.074 1.00 57.19 195 GLU A O 1
ATOM 1698 N N . ILE A 1 196 ? -30.686 -4.651 39.358 1.00 51.72 196 ILE A N 1
ATOM 1699 C CA . ILE A 1 196 ? -31.653 -3.739 39.984 1.00 51.72 196 ILE A CA 1
ATOM 1700 C C . ILE A 1 196 ? -33.062 -4.011 39.462 1.00 51.72 196 ILE A C 1
ATOM 1702 O O . ILE A 1 196 ? -33.982 -4.090 40.271 1.00 51.72 196 ILE A O 1
ATOM 1706 N N . ALA A 1 197 ? -33.245 -4.212 38.153 1.00 42.19 197 ALA A N 1
ATOM 1707 C CA . ALA A 1 197 ? -34.515 -4.640 37.571 1.00 42.19 197 ALA A CA 1
ATOM 1708 C C . ALA A 1 197 ? -34.940 -5.998 38.147 1.00 42.19 197 ALA A C 1
ATOM 1710 O O . ALA A 1 197 ? -36.071 -6.159 38.587 1.00 42.19 197 ALA A O 1
ATOM 1711 N N . GLY A 1 198 ? -34.033 -6.970 38.235 1.00 44.19 198 GLY A N 1
ATOM 1712 C CA . GLY A 1 198 ? -34.282 -8.267 38.860 1.00 44.19 198 GLY A CA 1
ATOM 1713 C C . GLY A 1 198 ? -34.671 -8.164 40.339 1.00 44.19 198 GLY A C 1
ATOM 1714 O O . GLY A 1 198 ? -35.573 -8.878 40.778 1.00 44.19 198 GLY A O 1
ATOM 1715 N N . TYR A 1 199 ? -34.048 -7.259 41.095 1.00 42.62 199 TYR A N 1
ATOM 1716 C CA . TYR A 1 199 ? -34.356 -6.955 42.490 1.00 42.62 199 TYR A CA 1
ATOM 1717 C C . TYR A 1 199 ? -35.693 -6.235 42.623 1.00 42.62 199 TYR A C 1
ATOM 1719 O O . TYR A 1 199 ? -36.484 -6.657 43.456 1.00 42.62 199 TYR A O 1
ATOM 1727 N N . THR A 1 200 ? -35.998 -5.247 41.778 1.00 40.09 200 THR A N 1
ATOM 1728 C CA . THR A 1 200 ? -37.310 -4.579 41.757 1.00 40.09 200 THR A CA 1
ATOM 1729 C C . THR A 1 200 ? -38.412 -5.538 41.322 1.00 40.09 200 THR A C 1
ATOM 1731 O O . THR A 1 200 ? -39.452 -5.589 41.956 1.00 40.09 200 THR A O 1
ATOM 1734 N N . PHE A 1 201 ? -38.203 -6.402 40.329 1.00 35.78 201 PHE A N 1
ATOM 1735 C CA . PHE A 1 201 ? -39.181 -7.432 39.960 1.00 35.78 201 PHE A CA 1
ATOM 1736 C C . PHE A 1 201 ? -39.339 -8.513 41.043 1.00 35.78 201 PHE A C 1
ATOM 1738 O O . PHE A 1 201 ? -40.447 -9.019 41.233 1.00 35.78 201 PHE A O 1
ATOM 1745 N N . LYS A 1 202 ? -38.273 -8.877 41.774 1.00 38.88 202 LYS A N 1
ATOM 1746 C CA . LYS A 1 202 ? -38.342 -9.809 42.917 1.00 38.88 202 LYS A CA 1
ATOM 1747 C C . LYS A 1 202 ? -38.980 -9.169 44.155 1.00 38.88 202 LYS A C 1
ATOM 1749 O O . LYS A 1 202 ? -39.742 -9.858 44.832 1.00 38.88 202 LYS A O 1
ATOM 1754 N N . SER A 1 203 ? -38.721 -7.891 44.437 1.00 38.88 203 SER A N 1
ATOM 1755 C CA . SER A 1 203 ? -39.347 -7.140 45.531 1.00 38.88 203 SER A CA 1
ATOM 1756 C C . SER A 1 203 ? -40.814 -6.860 45.220 1.00 38.88 203 SER A C 1
ATOM 1758 O O . SER A 1 203 ? -41.654 -7.200 46.040 1.00 38.88 203 SER A O 1
ATOM 1760 N N . ILE A 1 204 ? -41.148 -6.450 43.990 1.00 39.34 204 ILE A N 1
ATOM 1761 C CA . ILE A 1 204 ? -42.529 -6.314 43.501 1.00 39.34 204 ILE A CA 1
ATOM 1762 C C . ILE A 1 204 ? -43.248 -7.669 43.510 1.00 39.34 204 ILE A C 1
ATOM 1764 O O . ILE A 1 204 ? -44.421 -7.723 43.847 1.00 39.34 204 ILE A O 1
ATOM 1768 N N . LYS A 1 205 ? -42.597 -8.801 43.194 1.00 40.56 205 LYS A N 1
ATOM 1769 C CA . LYS A 1 205 ? -43.220 -10.135 43.358 1.00 40.56 205 LYS A CA 1
ATOM 1770 C C . LYS A 1 205 ? -43.434 -10.519 44.829 1.00 40.56 205 LYS A C 1
ATOM 1772 O O . LYS A 1 205 ? -44.390 -11.237 45.118 1.00 40.56 205 LYS A O 1
ATOM 1777 N N . ARG A 1 206 ? -42.570 -10.074 45.750 1.00 40.41 206 ARG A N 1
ATOM 1778 C CA . ARG A 1 206 ? -42.720 -10.283 47.204 1.00 40.41 206 ARG A CA 1
ATOM 1779 C C . ARG A 1 206 ? -43.795 -9.379 47.814 1.00 40.41 206 ARG A C 1
ATOM 1781 O O . ARG A 1 206 ? -44.553 -9.862 48.646 1.00 40.41 206 ARG A O 1
ATOM 1788 N N . GLU A 1 207 ? -43.897 -8.131 47.371 1.00 43.00 207 GLU A N 1
ATOM 1789 C CA . GLU A 1 207 ? -44.935 -7.175 47.777 1.00 43.00 207 GLU A CA 1
ATOM 1790 C C . GLU A 1 207 ? -46.285 -7.519 47.145 1.00 43.00 207 GLU A C 1
ATOM 1792 O O . GLU A 1 207 ? -47.274 -7.616 47.859 1.00 43.00 207 GLU A O 1
ATOM 1797 N N . ARG A 1 208 ? -46.330 -7.911 45.863 1.00 38.91 208 ARG A N 1
ATOM 1798 C CA . ARG A 1 208 ? -47.558 -8.435 45.239 1.00 38.91 208 ARG A CA 1
ATOM 1799 C C . ARG A 1 208 ? -48.039 -9.737 45.871 1.00 38.91 208 ARG A C 1
ATOM 1801 O O . ARG A 1 208 ? -49.236 -9.965 45.907 1.00 38.91 208 ARG A O 1
ATOM 1808 N N . ARG A 1 209 ? -47.169 -10.592 46.424 1.00 38.84 209 ARG A N 1
ATOM 1809 C CA . ARG A 1 209 ? -47.637 -11.741 47.232 1.00 38.84 209 ARG A CA 1
ATOM 1810 C C . ARG A 1 209 ? -48.308 -11.324 48.547 1.00 38.84 209 ARG A C 1
ATOM 1812 O O . ARG A 1 209 ? -49.042 -12.137 49.093 1.00 38.84 209 ARG A O 1
ATOM 1819 N N . LYS A 1 210 ? -48.068 -10.105 49.040 1.00 42.31 210 LYS A N 1
ATOM 1820 C CA . LYS A 1 210 ? -48.757 -9.529 50.204 1.00 42.31 210 LYS A CA 1
ATOM 1821 C C . LYS A 1 210 ? -49.994 -8.708 49.811 1.00 42.31 210 LYS A C 1
ATOM 1823 O O . LYS A 1 210 ? -50.949 -8.695 50.571 1.00 42.31 210 LYS A O 1
ATOM 1828 N N . GLU A 1 211 ? -50.002 -8.092 48.628 1.00 37.44 211 GLU A N 1
ATOM 1829 C CA . GLU A 1 211 ? -51.110 -7.248 48.141 1.00 37.44 211 GLU A CA 1
ATOM 1830 C C . GLU A 1 211 ? -52.156 -7.987 47.285 1.00 37.44 211 GLU A C 1
ATOM 1832 O O . GLU A 1 211 ? -53.272 -7.497 47.141 1.00 37.44 211 GLU A O 1
ATOM 1837 N N . ILE A 1 212 ? -51.887 -9.200 46.776 1.00 39.47 212 ILE A N 1
ATOM 1838 C CA . ILE A 1 212 ? -52.908 -10.066 46.134 1.00 39.47 212 ILE A CA 1
ATOM 1839 C C . ILE A 1 212 ? -53.831 -10.709 47.204 1.00 39.47 212 ILE A C 1
ATOM 1841 O O . ILE A 1 212 ? -54.132 -11.897 47.171 1.00 39.47 212 ILE A O 1
ATOM 1845 N N . ILE A 1 213 ? -54.269 -9.921 48.186 1.00 40.59 213 ILE A N 1
ATOM 1846 C CA . ILE A 1 213 ? -55.496 -10.155 48.962 1.00 40.59 213 ILE A CA 1
ATOM 1847 C C . ILE A 1 213 ? -56.525 -9.064 48.646 1.00 40.59 213 ILE A C 1
ATOM 1849 O O . ILE A 1 213 ? -57.718 -9.336 48.706 1.00 40.59 213 ILE A O 1
ATOM 1853 N N . GLU A 1 214 ? -56.129 -7.886 48.159 1.00 36.62 214 GLU A N 1
ATOM 1854 C CA . GLU A 1 214 ? -57.084 -6.829 47.845 1.00 36.62 214 GLU A CA 1
ATOM 1855 C C . GLU A 1 214 ? -56.715 -6.110 46.543 1.00 36.62 214 GLU A C 1
ATOM 1857 O O . GLU A 1 214 ? -55.791 -5.315 46.468 1.00 36.62 214 GLU A O 1
ATOM 1862 N N . HIS A 1 215 ? -57.527 -6.365 45.517 1.00 32.94 215 HIS A N 1
ATOM 1863 C CA . HIS A 1 215 ? -57.838 -5.410 44.450 1.00 32.94 215 HIS A CA 1
ATOM 1864 C C . HIS A 1 215 ? -56.746 -5.153 43.398 1.00 32.94 215 HIS A C 1
ATOM 1866 O O . HIS A 1 215 ? -56.006 -4.175 43.414 1.00 32.94 215 HIS A O 1
ATOM 1872 N N . VAL A 1 216 ? -56.782 -5.968 42.339 1.00 31.53 216 VAL A N 1
ATOM 1873 C CA . VAL A 1 216 ? -56.255 -5.578 41.024 1.00 31.53 216 VAL A CA 1
ATOM 1874 C C . VAL A 1 216 ? -57.393 -4.986 40.185 1.00 31.53 216 VAL A C 1
ATOM 1876 O O . VAL A 1 216 ? -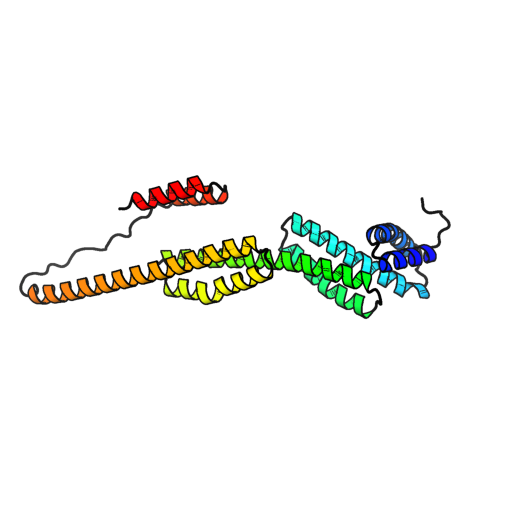58.360 -5.695 39.907 1.00 31.53 216 VAL A O 1
ATOM 1879 N N . PRO A 1 217 ? -57.217 -3.776 39.628 1.00 35.44 217 PRO A N 1
ATOM 1880 C CA . PRO A 1 217 ? -57.600 -3.553 38.238 1.00 35.44 217 PRO A CA 1
ATOM 1881 C C . PRO A 1 217 ? -56.363 -3.275 37.379 1.00 35.44 217 PRO A C 1
ATOM 1883 O O . PRO A 1 217 ? -55.595 -2.338 37.582 1.00 35.44 217 PRO A O 1
ATOM 1886 N N . ARG A 1 218 ? -56.185 -4.137 36.378 1.00 42.75 218 ARG A N 1
ATOM 1887 C CA . ARG A 1 218 ? -55.163 -4.067 35.332 1.00 42.75 218 ARG A CA 1
ATOM 1888 C C . ARG A 1 218 ? -55.352 -2.814 34.473 1.00 42.75 218 ARG A C 1
ATOM 1890 O O . ARG A 1 218 ? -56.311 -2.765 33.709 1.00 42.75 218 ARG A O 1
ATOM 1897 N N . LYS A 1 219 ? -54.394 -1.885 34.506 1.00 45.53 219 LYS A N 1
ATOM 1898 C CA . LYS A 1 219 ? -53.887 -1.107 33.350 1.00 45.53 219 LYS A CA 1
ATOM 1899 C C . LYS A 1 219 ? -52.906 -0.055 33.857 1.00 45.53 219 LYS A C 1
ATOM 1901 O O . LYS A 1 219 ? -53.334 0.815 34.588 1.00 45.53 219 LYS A O 1
ATOM 1906 N N . LEU A 1 220 ? -51.636 -0.158 33.462 1.00 31.52 220 LEU A N 1
ATOM 1907 C CA . LEU A 1 220 ? -50.541 0.838 33.473 1.00 31.52 220 LEU A CA 1
ATOM 1908 C C . LEU A 1 220 ? -49.265 0.010 33.182 1.00 31.52 220 LEU A C 1
ATOM 1910 O O . LEU A 1 220 ? -49.082 -1.036 33.794 1.00 31.52 220 LEU A O 1
ATOM 1914 N N . LYS A 1 221 ? -48.328 0.337 32.296 1.00 30.72 221 LYS A N 1
ATOM 1915 C CA . LYS A 1 221 ? -48.181 1.380 31.284 1.00 30.72 221 LYS A CA 1
ATOM 1916 C C . LYS A 1 221 ? -46.994 0.908 30.429 1.00 30.72 221 LYS A C 1
ATOM 1918 O O . LYS A 1 221 ? -45.982 0.471 30.974 1.00 30.72 221 LYS A O 1
ATOM 1923 N N . THR A 1 222 ? -47.124 0.965 29.113 1.00 33.78 222 THR A N 1
ATOM 1924 C CA . THR A 1 222 ? -46.004 0.967 28.169 1.00 33.78 222 THR A CA 1
ATOM 1925 C C . THR A 1 222 ? -45.039 2.074 28.596 1.00 33.78 222 THR A C 1
ATOM 1927 O O . THR A 1 222 ? -45.439 3.234 28.663 1.00 33.78 222 THR A O 1
ATOM 1930 N N . VAL A 1 223 ? -43.800 1.725 28.947 1.00 35.44 223 VAL A N 1
ATOM 1931 C CA . VAL A 1 223 ? -42.744 2.719 29.171 1.00 35.44 223 VAL A CA 1
ATOM 1932 C C . VAL A 1 223 ? -42.390 3.281 27.802 1.00 35.44 223 VAL A C 1
ATOM 1934 O O . VAL A 1 223 ? -41.888 2.570 26.933 1.00 35.44 223 VAL A O 1
ATOM 1937 N N . GLU A 1 224 ? -42.761 4.538 27.597 1.00 32.03 224 GLU A N 1
ATOM 1938 C CA . GLU A 1 224 ? -42.509 5.296 26.384 1.00 32.03 224 GLU A CA 1
ATOM 1939 C C . GLU A 1 224 ? -41.007 5.320 26.081 1.00 32.03 224 GLU A C 1
ATOM 1941 O O . GLU A 1 224 ? -40.177 5.738 26.886 1.00 32.03 224 GLU A O 1
ATOM 1946 N N . THR A 1 225 ? -40.669 4.861 24.880 1.00 33.94 225 THR A N 1
ATOM 1947 C CA . THR A 1 225 ? -39.392 5.094 24.209 1.00 33.94 225 THR A CA 1
ATOM 1948 C C . THR A 1 225 ? -39.015 6.570 24.303 1.00 33.94 225 THR A C 1
ATOM 1950 O O . THR A 1 225 ? -39.702 7.419 23.728 1.00 33.94 225 THR A O 1
ATOM 1953 N N . ILE A 1 226 ? -37.908 6.870 24.986 1.00 35.91 226 ILE A N 1
ATOM 1954 C CA . ILE A 1 226 ? -37.293 8.199 25.010 1.00 35.91 226 ILE A CA 1
ATOM 1955 C C . ILE A 1 226 ? -37.004 8.603 23.557 1.00 35.91 226 ILE A C 1
ATOM 1957 O O . ILE A 1 226 ? -36.135 8.032 22.894 1.00 35.91 226 ILE A O 1
ATOM 1961 N N . LYS A 1 227 ? -37.762 9.570 23.029 1.00 36.50 227 LYS A N 1
ATOM 1962 C CA . LYS A 1 227 ? -37.527 10.160 21.705 1.00 36.50 227 LYS A CA 1
ATOM 1963 C C . LYS A 1 227 ? -36.260 11.016 21.763 1.00 36.50 227 LYS A C 1
ATOM 1965 O O . LYS A 1 227 ? -36.331 12.223 21.962 1.00 36.50 227 LYS A O 1
ATOM 1970 N N . PHE A 1 228 ? -35.093 10.406 21.567 1.00 41.53 228 PHE A N 1
ATOM 1971 C CA . PHE A 1 228 ? -33.845 11.153 21.406 1.00 41.53 228 PHE A CA 1
ATOM 1972 C C . PHE A 1 228 ? -33.868 11.948 20.090 1.00 41.53 228 PHE A C 1
ATOM 1974 O O . PHE A 1 228 ? -33.987 11.396 18.992 1.00 41.53 228 PHE A O 1
ATOM 1981 N N . HIS A 1 229 ? -33.779 13.275 20.194 1.00 43.28 229 HIS A N 1
ATOM 1982 C CA . HIS A 1 229 ? -33.782 14.178 19.046 1.00 43.28 229 HIS A CA 1
ATOM 1983 C C . HIS A 1 229 ? -32.501 14.015 18.201 1.00 43.28 229 HIS A C 1
ATOM 1985 O O . HIS A 1 229 ? -31.399 14.311 18.649 1.00 43.28 229 HIS A O 1
ATOM 1991 N N . LYS A 1 230 ? -32.655 13.611 16.930 1.00 50.28 230 LYS A N 1
ATOM 1992 C CA . LYS A 1 230 ? -31.572 13.430 15.932 1.00 50.28 230 LYS A CA 1
ATOM 1993 C C . LYS A 1 230 ? -30.802 14.712 15.551 1.00 50.28 230 LYS A C 1
ATOM 1995 O O . LYS A 1 230 ? -29.734 14.630 14.953 1.00 50.28 230 LYS A O 1
ATOM 2000 N N . LYS A 1 231 ? -31.340 15.901 15.840 1.00 49.88 231 LYS A N 1
ATOM 2001 C CA . LYS A 1 231 ? -30.801 17.191 15.363 1.00 49.88 231 LYS A CA 1
ATOM 2002 C C . LYS A 1 231 ? -29.458 17.609 16.002 1.00 49.88 231 LYS A C 1
ATOM 2004 O O . LYS A 1 231 ? -28.555 17.945 15.241 1.00 49.88 231 LYS A O 1
ATOM 2009 N N . PRO A 1 232 ? -29.266 17.574 17.335 1.00 50.06 232 PRO A N 1
ATOM 2010 C CA . PRO A 1 232 ? -28.001 17.992 17.955 1.00 50.06 232 PRO A CA 1
ATOM 2011 C C . PRO A 1 232 ? -26.788 17.114 17.594 1.00 50.06 232 PRO A C 1
ATOM 2013 O O . PRO A 1 232 ? -25.689 17.636 17.431 1.00 50.06 232 PRO A O 1
ATOM 2016 N N . PHE A 1 233 ? -26.978 15.807 17.378 1.00 56.59 233 PHE A N 1
ATOM 2017 C CA . PHE A 1 233 ? -25.884 14.892 17.014 1.00 56.59 233 PHE A CA 1
ATOM 2018 C C . PHE A 1 233 ? -25.444 15.007 15.551 1.00 56.59 233 PHE A C 1
ATOM 2020 O O . PHE A 1 233 ? -24.288 14.732 15.239 1.00 56.59 233 PHE A O 1
ATOM 2027 N N . LYS A 1 234 ? -26.322 15.487 14.658 1.00 61.91 234 LYS A N 1
ATOM 2028 C CA . LYS A 1 234 ? -25.931 15.846 13.287 1.00 61.91 234 LYS A CA 1
ATOM 2029 C C . LYS A 1 234 ? -24.907 16.989 13.293 1.00 61.91 234 LYS A C 1
ATOM 2031 O O . LYS A 1 234 ? -23.908 16.909 12.590 1.00 61.91 234 LYS A O 1
ATOM 2036 N N . LYS A 1 235 ? -25.108 17.988 14.159 1.00 60.81 235 LYS A N 1
ATOM 2037 C CA . LYS A 1 235 ? -24.183 19.117 14.330 1.00 60.81 235 LYS A CA 1
ATOM 2038 C C . LYS A 1 235 ? -22.847 18.683 14.945 1.00 60.81 235 LYS A C 1
ATOM 2040 O O . LYS A 1 235 ? -21.803 19.145 14.510 1.00 60.81 235 LYS A O 1
ATOM 2045 N N . LEU A 1 236 ? -22.863 17.744 15.897 1.00 49.72 236 LEU A N 1
ATOM 2046 C CA . LEU A 1 236 ? -21.640 17.132 16.437 1.00 49.72 236 LEU A CA 1
ATOM 2047 C C . LEU A 1 236 ? -20.837 16.408 15.340 1.00 49.72 236 LEU A C 1
ATOM 2049 O O . LEU A 1 236 ? -19.621 16.544 15.260 1.00 49.72 236 LEU A O 1
ATOM 2053 N N . HIS A 1 237 ? -21.530 15.679 14.463 1.00 48.94 237 HIS A N 1
ATOM 2054 C CA . HIS A 1 237 ? -20.923 14.972 13.337 1.00 48.94 237 HIS A CA 1
ATOM 2055 C C . HIS A 1 237 ? -20.335 15.927 12.280 1.00 48.94 237 HIS A C 1
ATOM 2057 O O . HIS A 1 237 ? -19.265 15.656 11.740 1.00 48.94 237 HIS A O 1
ATOM 2063 N N . GLU A 1 238 ? -20.998 17.053 12.005 1.00 64.75 238 GLU A N 1
ATOM 2064 C CA . GLU A 1 238 ? -20.479 18.114 11.127 1.00 64.75 238 GLU A CA 1
ATOM 2065 C C . GLU A 1 238 ? -19.212 18.763 11.720 1.00 64.75 238 GLU A C 1
ATOM 2067 O O . GLU A 1 238 ? -18.210 18.884 11.021 1.00 64.75 238 GLU A O 1
ATOM 2072 N N . LEU A 1 239 ? -19.186 19.052 13.027 1.00 58.56 239 LEU A N 1
ATOM 2073 C CA . LEU A 1 239 ? -18.018 19.637 13.709 1.00 58.56 239 LEU A CA 1
ATOM 2074 C C . LEU A 1 239 ? -16.791 18.709 13.729 1.00 58.56 239 LEU A C 1
ATOM 2076 O O . LEU A 1 239 ? -15.662 19.177 13.584 1.00 58.56 239 LEU A O 1
ATOM 2080 N N . ILE A 1 240 ? -17.002 17.394 13.866 1.00 52.28 240 ILE A N 1
ATOM 2081 C CA . ILE A 1 240 ? -15.923 16.395 13.792 1.00 52.28 240 ILE A CA 1
ATOM 2082 C C . ILE A 1 240 ? -15.372 16.296 12.362 1.00 52.28 240 ILE A C 1
ATOM 2084 O O . ILE A 1 240 ? -14.159 16.226 12.182 1.00 52.28 240 ILE A O 1
ATOM 2088 N N . LYS A 1 241 ? -16.237 16.344 11.339 1.00 57.28 241 LYS A N 1
ATOM 2089 C CA . LYS A 1 241 ? -15.803 16.380 9.931 1.00 57.28 241 LYS A CA 1
ATOM 2090 C C . LYS A 1 241 ? -15.026 17.651 9.580 1.00 57.28 241 LYS A C 1
ATOM 2092 O O . LYS A 1 241 ? -14.098 17.580 8.784 1.00 57.28 241 LYS A O 1
ATOM 2097 N N . GLU A 1 242 ? -15.378 18.784 10.183 1.00 67.31 242 GLU A N 1
ATOM 2098 C CA . GLU A 1 242 ? -14.696 20.075 10.008 1.00 67.31 242 GLU A CA 1
ATOM 2099 C C . GLU A 1 242 ? -13.445 20.251 10.895 1.00 67.31 242 GLU A C 1
ATOM 2101 O O . GLU A 1 242 ? -12.846 21.324 10.900 1.00 67.31 242 GLU A O 1
ATOM 2106 N N . ASN A 1 243 ? -13.022 19.215 11.632 1.00 55.25 243 ASN A N 1
ATOM 2107 C CA . ASN A 1 243 ? -11.843 19.228 12.511 1.00 55.25 243 ASN A CA 1
ATOM 2108 C C . ASN A 1 243 ? -11.906 20.239 13.682 1.00 55.25 243 ASN A C 1
ATOM 2110 O O . ASN A 1 243 ? -10.878 20.642 14.227 1.00 55.25 243 ASN A O 1
ATOM 2114 N N . LYS A 1 244 ? -13.111 20.620 14.124 1.00 61.22 244 LYS A N 1
ATOM 2115 C CA . LYS A 1 244 ? -13.341 21.538 15.256 1.00 61.22 244 LYS A CA 1
ATOM 2116 C C . LYS A 1 244 ? -13.498 20.768 16.569 1.00 61.22 244 LYS A C 1
ATOM 2118 O O . LYS A 1 244 ? -14.592 20.663 17.129 1.00 61.22 244 LYS A O 1
ATOM 2123 N N . ALA A 1 245 ? -12.393 20.196 17.044 1.00 53.16 245 ALA A N 1
ATOM 2124 C CA . ALA A 1 245 ? -12.378 19.277 18.185 1.00 53.16 245 ALA A CA 1
ATOM 2125 C C . ALA A 1 245 ? -12.913 19.899 19.491 1.00 53.16 245 ALA A C 1
ATOM 2127 O O . ALA A 1 245 ? -13.715 19.269 20.181 1.00 53.16 245 ALA A O 1
ATOM 2128 N N . ASP A 1 246 ? -12.543 21.145 19.798 1.00 52.91 246 ASP A N 1
ATOM 2129 C CA . ASP A 1 246 ? -12.924 21.800 21.060 1.00 52.91 246 ASP A CA 1
ATOM 2130 C C . ASP A 1 246 ? -14.413 22.180 21.105 1.00 52.91 246 ASP A C 1
ATOM 2132 O O . ASP A 1 246 ? -15.079 22.059 22.136 1.00 52.91 246 ASP A O 1
ATOM 2136 N N . GLU A 1 247 ? -14.981 22.579 19.966 1.00 65.94 247 GLU A N 1
ATOM 2137 C CA . GLU A 1 247 ? -16.411 22.876 19.840 1.00 65.94 247 GLU A CA 1
ATOM 2138 C C . GLU A 1 247 ? -17.261 21.602 19.891 1.00 65.94 247 GLU A C 1
ATOM 2140 O O . GLU A 1 247 ? -18.320 21.587 20.527 1.00 65.94 247 GLU A O 1
ATOM 2145 N N . ALA A 1 248 ? -16.784 20.516 19.272 1.00 57.78 248 ALA A N 1
ATOM 2146 C CA . ALA A 1 248 ? -17.424 19.210 19.363 1.00 57.78 248 ALA A CA 1
ATOM 2147 C C . ALA A 1 248 ? -17.413 18.690 20.810 1.00 57.78 248 ALA A C 1
ATOM 2149 O O . ALA A 1 248 ? -18.446 18.247 21.312 1.00 57.78 248 ALA A O 1
ATOM 2150 N N . LEU A 1 249 ? -16.283 18.819 21.513 1.00 51.09 249 LEU A N 1
ATOM 2151 C CA . LEU A 1 249 ? -16.156 18.416 22.913 1.00 51.09 249 LEU A CA 1
ATOM 2152 C C . LEU A 1 249 ? -17.091 19.224 23.829 1.00 51.09 249 LEU A C 1
ATOM 2154 O O . LEU A 1 249 ? -17.782 18.652 24.674 1.00 51.09 249 LEU A O 1
ATOM 2158 N N . ASN A 1 250 ? -17.195 20.538 23.621 1.00 60.94 250 ASN A N 1
ATOM 2159 C CA . ASN A 1 250 ? -18.115 21.391 24.379 1.00 60.94 250 ASN A CA 1
ATOM 2160 C C . ASN A 1 250 ? -19.594 21.083 24.101 1.00 60.94 250 ASN A C 1
ATOM 2162 O O . ASN A 1 250 ? -20.407 21.069 25.031 1.00 60.94 250 ASN A O 1
ATOM 2166 N N . LEU A 1 251 ? -19.961 20.810 22.844 1.00 67.88 251 LEU A N 1
ATOM 2167 C CA . LEU A 1 251 ? -21.322 20.403 22.488 1.00 67.88 251 LEU A CA 1
ATOM 2168 C C . LEU A 1 251 ? -21.671 19.036 23.094 1.00 67.88 251 LEU A C 1
ATOM 2170 O O . LEU A 1 251 ? -22.766 18.868 23.628 1.00 67.88 251 LEU A O 1
ATOM 2174 N N . TYR A 1 252 ? -20.734 18.088 23.063 1.00 55.38 252 TYR A N 1
ATOM 2175 C CA . TYR A 1 252 ? -20.882 16.770 23.677 1.00 55.38 252 TYR A CA 1
ATOM 2176 C C . TYR A 1 252 ? -21.105 16.867 25.192 1.00 55.38 252 TYR A C 1
ATOM 2178 O O . TYR A 1 252 ? -22.065 16.295 25.711 1.00 55.38 252 TYR A O 1
ATOM 2186 N N . ASN A 1 253 ? -20.296 17.673 25.886 1.00 55.59 253 ASN A N 1
ATOM 2187 C CA . ASN A 1 253 ? -20.458 17.911 27.319 1.00 55.59 253 ASN A CA 1
ATOM 2188 C C . ASN A 1 253 ? -21.820 18.551 27.633 1.00 55.59 253 ASN A C 1
ATOM 2190 O O . ASN A 1 253 ? -22.520 18.090 28.531 1.00 55.59 253 ASN A O 1
ATOM 2194 N N . LYS A 1 254 ? -22.269 19.547 26.857 1.00 61.16 254 LYS A N 1
ATOM 2195 C CA . LYS A 1 254 ? -23.611 20.132 27.034 1.00 61.16 254 LYS A CA 1
ATOM 2196 C C . LYS A 1 254 ? -24.742 19.111 26.873 1.00 61.16 254 LYS A C 1
ATOM 2198 O O . LYS A 1 254 ? -25.695 19.152 27.643 1.00 61.16 254 LYS A O 1
ATOM 2203 N N . LEU A 1 255 ? -24.644 18.195 25.909 1.00 59.75 255 LEU A N 1
ATOM 2204 C CA . LEU A 1 255 ? -25.666 17.163 25.683 1.00 59.75 255 LEU A CA 1
ATOM 2205 C C . LEU A 1 255 ? -25.711 16.110 26.802 1.00 59.75 255 LEU A C 1
ATOM 2207 O O . LEU A 1 255 ? -26.786 15.583 27.097 1.00 59.75 255 LEU A O 1
ATOM 2211 N N . LEU A 1 256 ? -24.569 15.831 27.434 1.00 47.75 256 LEU A N 1
ATOM 2212 C CA . LEU A 1 256 ? -24.466 14.945 28.596 1.00 47.75 256 LEU A CA 1
ATOM 2213 C C . LEU A 1 256 ? -25.147 15.528 29.841 1.00 47.75 256 LEU A C 1
ATOM 2215 O O . LEU A 1 256 ? -25.834 14.794 30.546 1.00 47.75 256 LEU A O 1
ATOM 2219 N N . TYR A 1 257 ? -24.999 16.833 30.090 1.00 46.31 257 TYR A N 1
ATOM 2220 C CA . TYR A 1 257 ? -25.509 17.482 31.308 1.00 46.31 257 TYR A CA 1
ATOM 2221 C C . TYR A 1 257 ? -26.920 18.077 31.187 1.00 46.31 257 TYR A C 1
ATOM 2223 O O . TYR A 1 257 ? -27.473 18.511 32.186 1.00 46.31 257 TYR A O 1
ATOM 2231 N N . GLN A 1 258 ? -27.528 18.095 29.997 1.00 41.69 258 GLN A N 1
ATOM 2232 C CA . GLN A 1 258 ? -28.930 18.510 29.819 1.00 41.69 258 GLN A CA 1
ATOM 2233 C C . GLN A 1 258 ? -29.954 17.380 30.050 1.00 41.69 258 GLN A C 1
ATOM 2235 O O . GLN A 1 258 ? -31.151 17.635 29.972 1.00 41.69 258 GLN A O 1
ATOM 2240 N N . ASN A 1 259 ? -29.506 16.144 30.307 1.00 38.50 259 ASN A N 1
ATOM 2241 C CA . ASN A 1 259 ? -30.368 14.969 30.524 1.00 38.50 259 ASN A CA 1
ATOM 2242 C C . ASN A 1 259 ? -30.206 14.334 31.925 1.00 38.50 259 ASN A C 1
ATOM 2244 O O . ASN A 1 259 ? -30.595 13.180 32.116 1.00 38.50 259 ASN A O 1
ATOM 2248 N N . ILE A 1 260 ? -29.618 15.071 32.876 1.00 34.31 260 ILE A N 1
ATOM 2249 C CA . ILE A 1 260 ? -29.615 14.782 34.323 1.00 34.31 260 ILE A CA 1
ATOM 2250 C C . ILE A 1 260 ? -30.465 15.861 34.987 1.00 34.31 260 ILE A C 1
ATOM 2252 O O . ILE A 1 260 ? -31.295 15.497 35.846 1.00 34.31 260 ILE A O 1
#

Radius of gyration: 32.6 Å; Cα contacts (8 Å, |Δi|>4): 144; chains: 1; bounding box: 82×37×89 Å

Nearest PDB structures (foldseek):
  5i6j-assembly1_A-2  TM=1.935E-01  e=3.517E-01  Homo sapiens

Secondary structure (DSSP, 8-state):
---TT--HHHHHHHHHHHHHTT-HHHHHHHHHHHHHHHHHSPPPGGGHHHHHHHHHHHHHHHHHHHHHHHHHHT-HHHHHHHHHHHHHHHHHHHTT---HHHHHHHHHHHHHHHHHHHHHHHHHHHHHHHHHHHHHHHTT-HHHHHHHIIIIIHHHHHHHHHHS-HHHHHHHHHHHHHHHHHHHHHHHHHHHHHHHHHHHHHHHHHHHHHHTTS---------------SHHHHHHHHHHHTT-HHHHHHHHHHHHHTT-

Solvent-accessible surface area (backbone atoms only — not comparable to full-atom values): 14589 Å² total; per-residue (Å²): 133,84,64,97,76,70,47,72,64,58,52,52,52,52,34,46,50,26,40,54,71,58,38,52,72,66,25,50,64,49,44,64,55,53,50,58,45,47,76,76,39,82,68,56,80,93,46,45,68,60,52,51,54,46,51,54,53,50,53,50,50,52,51,52,55,49,40,56,53,28,60,77,70,66,39,62,70,61,35,50,54,48,52,53,48,48,57,56,50,50,56,60,53,55,76,77,51,91,41,66,52,42,53,51,52,52,50,57,53,49,52,51,54,49,34,52,50,52,27,52,55,30,48,57,51,28,52,53,45,52,52,49,28,54,52,25,48,74,74,65,40,42,70,59,19,52,47,46,44,68,67,47,31,50,53,27,46,56,52,29,52,72,48,47,57,73,69,63,39,54,56,52,49,53,54,51,54,51,50,52,52,51,51,52,50,52,47,52,50,51,51,52,52,51,48,50,48,50,46,49,54,51,48,49,51,55,50,45,70,68,45,78,80,62,85,87,80,95,83,87,76,85,81,76,78,80,81,76,71,70,66,68,58,51,53,42,52,52,28,57,74,70,68,38,59,70,62,30,51,53,53,52,52,52,62,62,65,75,77,114

Sequence (260 aa):
MLDENTSVNELLMLSTNLIQDANFDEALRYYYYIQKVAEKNAIPEDLIQFYENYRDSIVLYLAIQECFVLVHKNEMDLLKEKLDFIYFEKRTLFSRLNYEKLIKYFDEHYHYLLGYYMYNFYKNRFLREFENIYYFMHAGWTEKAAAHYNTHLLKYYNKLAKYGNHQARNTLYNAIINLNRELKLTSFKQQAYSEIAGYTFKSIKRERRKEIIEHVPRKLKTVETIKFHKKPFKKLHELIKENKADEALNLYNKLLYQNI